Protein AF-A0AA43BSF4-F1 (afdb_monomer_lite)

pLDDT: mean 91.84, std 6.42, range [57.06, 98.19]

Structure (mmCIF, N/CA/C/O backbone):
data_AF-A0AA43BSF4-F1
#
_entry.id   AF-A0AA43BSF4-F1
#
loop_
_atom_site.group_PDB
_atom_site.id
_atom_site.type_symbol
_atom_site.label_atom_id
_atom_site.label_alt_id
_atom_site.label_comp_id
_atom_site.label_asym_id
_atom_site.label_entity_id
_atom_site.label_seq_id
_atom_site.pdbx_PDB_ins_code
_atom_site.Cartn_x
_atom_site.Cartn_y
_atom_site.Cartn_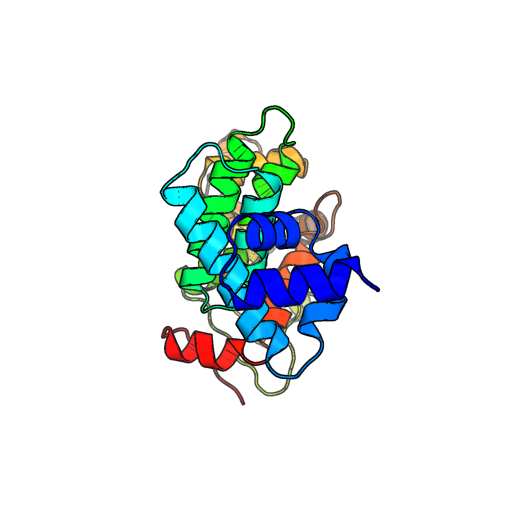z
_atom_site.occupancy
_atom_site.B_iso_or_equiv
_atom_site.auth_seq_id
_atom_site.auth_comp_id
_atom_site.auth_asym_id
_atom_site.auth_atom_id
_atom_site.pdbx_PDB_model_num
ATOM 1 N N . MET A 1 1 ? 9.813 11.067 -33.509 1.00 57.06 1 MET A N 1
ATOM 2 C CA . MET A 1 1 ? 9.395 9.845 -34.233 1.00 57.06 1 MET A CA 1
ATOM 3 C C . MET A 1 1 ? 10.564 8.873 -34.383 1.00 57.06 1 MET A C 1
ATOM 5 O O . MET A 1 1 ? 10.460 7.784 -33.843 1.00 57.06 1 MET A O 1
ATOM 9 N N . GLN A 1 2 ? 11.714 9.302 -34.929 1.00 61.19 2 GLN A N 1
ATOM 10 C CA . GLN A 1 2 ? 12.936 8.477 -35.047 1.00 61.19 2 GLN A CA 1
ATOM 11 C C . GLN A 1 2 ? 13.430 7.844 -33.725 1.00 61.19 2 GLN A C 1
ATOM 13 O O . GLN A 1 2 ? 13.857 6.697 -33.719 1.00 61.19 2 GLN A O 1
ATOM 18 N N . THR A 1 3 ? 13.316 8.536 -32.584 1.00 79.25 3 THR A N 1
ATOM 19 C CA . THR A 1 3 ? 13.737 8.000 -31.270 1.00 79.25 3 THR A CA 1
ATOM 20 C C . THR A 1 3 ? 12.871 6.834 -30.777 1.00 79.25 3 THR A C 1
ATOM 22 O O . THR A 1 3 ? 13.384 5.935 -30.123 1.00 79.25 3 THR A O 1
ATOM 25 N N . LEU A 1 4 ? 11.568 6.824 -31.090 1.00 86.19 4 LEU A N 1
ATOM 26 C CA . LEU A 1 4 ? 10.660 5.749 -30.665 1.00 86.19 4 LEU A CA 1
ATOM 27 C C . LEU A 1 4 ? 10.800 4.507 -31.549 1.00 86.19 4 LEU A C 1
ATOM 29 O O . LEU A 1 4 ? 10.717 3.398 -31.039 1.00 86.19 4 LEU A O 1
ATOM 33 N N . GLU A 1 5 ? 11.041 4.686 -32.849 1.00 86.56 5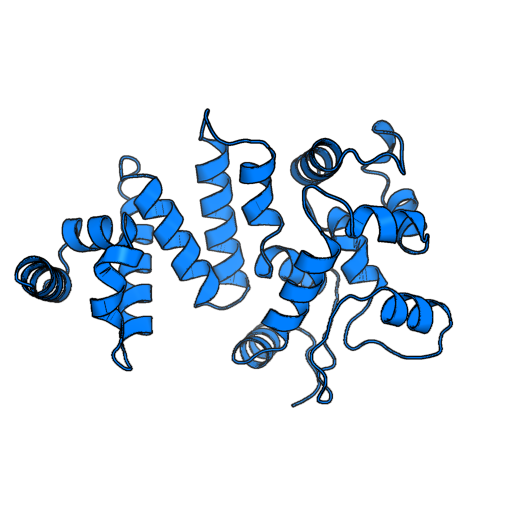 GLU A N 1
ATOM 34 C CA . GLU A 1 5 ? 11.317 3.577 -33.772 1.00 86.56 5 GLU A CA 1
ATOM 35 C C . GLU A 1 5 ? 12.637 2.889 -33.421 1.00 86.56 5 GLU A C 1
ATOM 37 O O . GLU A 1 5 ? 12.657 1.673 -33.251 1.00 86.56 5 GLU A O 1
ATOM 42 N N . TYR A 1 6 ? 13.698 3.670 -33.184 1.00 90.25 6 TYR A N 1
ATOM 43 C CA . TYR A 1 6 ? 14.967 3.143 -32.679 1.00 90.25 6 TYR A CA 1
ATOM 44 C C . TYR A 1 6 ? 14.784 2.369 -31.368 1.00 90.25 6 TYR A C 1
ATOM 46 O O . TYR A 1 6 ? 15.278 1.250 -31.238 1.00 90.25 6 TYR A O 1
ATOM 54 N N . MET A 1 7 ? 14.046 2.949 -30.412 1.00 92.62 7 MET A N 1
ATOM 55 C CA . MET A 1 7 ? 13.798 2.313 -29.119 1.00 92.62 7 MET A CA 1
ATOM 56 C C . MET A 1 7 ? 13.016 1.006 -29.278 1.00 92.62 7 MET A C 1
ATOM 58 O O . MET A 1 7 ? 13.393 -0.009 -28.706 1.00 92.62 7 MET A O 1
ATOM 62 N N . ARG A 1 8 ? 11.968 0.993 -30.108 1.00 90.00 8 ARG A N 1
ATOM 63 C CA . ARG A 1 8 ? 11.193 -0.219 -30.404 1.00 90.00 8 ARG A CA 1
ATOM 64 C C . ARG A 1 8 ? 12.080 -1.326 -30.971 1.00 90.00 8 ARG A C 1
ATOM 66 O O . ARG A 1 8 ? 11.992 -2.466 -30.520 1.00 90.00 8 ARG A O 1
ATOM 73 N N . ASP A 1 9 ? 12.942 -0.990 -31.924 1.00 90.88 9 ASP A N 1
ATOM 74 C CA . ASP A 1 9 ? 13.834 -1.961 -32.549 1.00 90.88 9 ASP A CA 1
ATOM 75 C C . ASP A 1 9 ? 14.892 -2.467 -31.554 1.00 90.88 9 ASP A C 1
ATOM 77 O O . ASP A 1 9 ? 15.197 -3.658 -31.542 1.00 90.88 9 ASP A O 1
ATOM 81 N N . ALA A 1 10 ? 15.424 -1.605 -30.682 1.00 92.00 10 ALA A N 1
ATOM 82 C CA . ALA A 1 10 ? 16.349 -1.999 -29.616 1.00 92.00 10 ALA A CA 1
ATOM 83 C C . ALA A 1 10 ? 15.697 -2.961 -28.609 1.00 92.00 10 ALA A C 1
ATOM 85 O O . ALA A 1 10 ? 16.244 -4.031 -28.338 1.00 92.00 10 ALA A O 1
ATOM 86 N N . LEU A 1 11 ? 14.482 -2.651 -28.144 1.00 91.75 11 LEU A N 1
ATOM 87 C CA . LEU A 1 11 ? 13.723 -3.522 -27.241 1.00 91.75 11 LEU A CA 1
ATOM 88 C C . LEU A 1 11 ? 13.402 -4.874 -27.890 1.00 91.75 11 LEU A C 1
ATOM 90 O O . LEU A 1 11 ? 13.506 -5.905 -27.235 1.00 91.75 11 LEU A O 1
ATOM 94 N N . SER A 1 12 ? 13.089 -4.900 -29.193 1.00 87.88 12 SER A N 1
ATOM 95 C CA . SER A 1 12 ? 12.838 -6.157 -29.919 1.00 87.88 12 SER A CA 1
ATOM 96 C C . SER A 1 12 ? 14.055 -7.089 -29.974 1.00 87.88 12 SER A C 1
ATOM 98 O O . SER A 1 12 ? 13.900 -8.298 -30.131 1.00 87.88 12 SER A O 1
ATOM 100 N N . ARG A 1 13 ? 15.266 -6.538 -29.813 1.00 90.88 13 ARG A N 1
ATOM 101 C CA . ARG A 1 13 ? 16.526 -7.290 -29.735 1.00 90.88 13 ARG A CA 1
ATOM 102 C C . ARG A 1 13 ? 16.935 -7.637 -28.297 1.00 90.88 13 ARG A C 1
ATOM 104 O O . ARG A 1 13 ? 17.997 -8.225 -28.118 1.00 90.88 13 ARG A O 1
ATOM 111 N N . GLY A 1 14 ? 16.133 -7.273 -27.294 1.00 86.88 14 GLY A N 1
ATOM 112 C CA . GLY A 1 14 ? 16.449 -7.487 -25.878 1.00 86.88 14 GLY A CA 1
ATOM 113 C C . GLY A 1 14 ? 17.543 -6.560 -25.338 1.00 86.88 14 GLY A C 1
ATOM 114 O O . GLY A 1 14 ? 18.251 -6.932 -24.405 1.00 86.88 14 GLY A O 1
ATOM 115 N N . ASP A 1 15 ? 17.717 -5.376 -25.933 1.00 91.81 15 ASP A N 1
ATOM 116 C CA . ASP A 1 15 ? 18.746 -4.419 -25.522 1.00 91.81 15 ASP A CA 1
ATOM 117 C C . ASP A 1 15 ? 18.534 -3.954 -24.067 1.00 91.81 15 ASP A C 1
ATOM 119 O O . ASP A 1 15 ? 17.506 -3.370 -23.715 1.00 91.81 15 ASP A O 1
ATOM 123 N N . ARG A 1 16 ? 19.530 -4.230 -23.218 1.00 90.06 16 ARG A N 1
ATOM 124 C CA . ARG A 1 16 ? 19.520 -3.907 -21.787 1.00 90.06 16 ARG A CA 1
ATOM 125 C C . ARG A 1 16 ? 19.464 -2.403 -21.530 1.00 90.06 16 ARG A C 1
ATOM 127 O O . ARG A 1 16 ? 18.697 -1.966 -20.678 1.00 90.06 16 ARG A O 1
ATOM 134 N N . GLU A 1 17 ? 20.253 -1.613 -22.252 1.00 91.12 17 GLU A N 1
ATOM 135 C CA . GLU A 1 17 ? 20.303 -0.160 -22.054 1.00 91.12 17 GLU A CA 1
ATOM 136 C C . GLU A 1 17 ? 18.985 0.485 -22.481 1.00 91.12 17 GLU A C 1
ATOM 138 O O . GLU A 1 17 ? 18.499 1.408 -21.828 1.00 91.12 17 GLU A O 1
ATOM 143 N N . ALA A 1 18 ? 18.353 -0.055 -23.527 1.00 92.81 18 ALA A N 1
ATOM 144 C CA . ALA A 1 18 ? 17.009 0.346 -23.925 1.00 92.81 18 ALA A CA 1
ATOM 145 C C . ALA A 1 18 ? 15.974 0.060 -22.823 1.00 92.81 18 ALA A C 1
ATOM 147 O O . ALA A 1 18 ? 15.143 0.918 -22.529 1.00 92.81 18 ALA A O 1
ATOM 148 N N . ALA A 1 19 ? 16.029 -1.114 -22.184 1.00 92.69 19 ALA A N 1
ATOM 149 C CA . ALA A 1 19 ? 15.127 -1.459 -21.084 1.00 92.69 19 ALA A CA 1
ATOM 150 C C . ALA A 1 19 ? 15.317 -0.535 -19.865 1.00 92.69 19 ALA A C 1
ATOM 152 O O . ALA A 1 19 ? 14.334 -0.026 -19.322 1.00 92.69 19 ALA A O 1
ATOM 153 N N . ILE A 1 20 ? 16.571 -0.257 -19.485 1.00 93.19 20 ILE A N 1
ATOM 154 C CA . ILE A 1 20 ? 16.912 0.687 -18.407 1.00 93.19 20 ILE A CA 1
ATOM 155 C C . ILE A 1 20 ? 16.382 2.085 -18.740 1.00 93.19 20 ILE A C 1
ATOM 157 O O . ILE A 1 20 ? 15.705 2.695 -17.922 1.00 93.19 20 ILE A O 1
ATOM 161 N N . GLU A 1 21 ? 16.623 2.584 -19.951 1.00 93.88 21 GLU A N 1
ATOM 162 C CA . GLU A 1 21 ? 16.158 3.906 -20.385 1.00 93.88 21 GLU A CA 1
ATOM 163 C C . GLU A 1 21 ? 14.623 4.022 -20.375 1.00 93.88 21 GLU A C 1
ATOM 165 O O . GLU A 1 21 ? 14.075 5.044 -19.953 1.00 93.88 21 GLU A O 1
ATOM 170 N N . VAL A 1 22 ? 13.910 2.962 -20.771 1.00 94.12 22 VAL A N 1
ATOM 171 C CA . VAL A 1 22 ? 12.444 2.917 -20.674 1.00 94.12 22 VAL A CA 1
ATOM 172 C C . VAL A 1 22 ? 11.980 2.980 -19.221 1.00 94.12 22 VAL A C 1
ATOM 174 O O . VAL A 1 22 ? 11.040 3.718 -18.927 1.00 94.12 22 VAL A O 1
ATOM 177 N N . MET A 1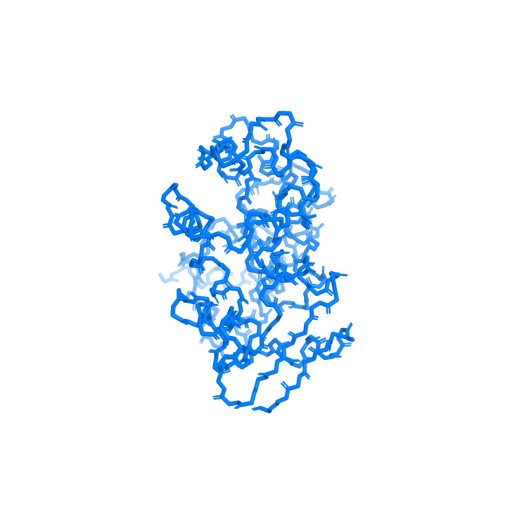 23 ? 12.631 2.249 -18.311 1.00 95.44 23 MET A N 1
ATOM 178 C CA . MET A 1 23 ? 12.308 2.304 -16.882 1.00 95.44 23 MET A CA 1
ATOM 179 C C . MET A 1 23 ? 12.723 3.629 -16.236 1.00 95.44 23 MET A C 1
ATOM 181 O O . MET A 1 23 ? 12.077 4.061 -15.287 1.00 95.44 23 MET A O 1
ATOM 185 N N . ARG A 1 24 ? 13.746 4.316 -16.746 1.00 94.75 24 ARG A N 1
ATOM 186 C CA . ARG A 1 24 ? 14.153 5.642 -16.264 1.00 94.75 24 ARG A CA 1
ATOM 187 C C . ARG A 1 24 ? 13.095 6.703 -16.548 1.00 94.75 24 ARG A C 1
ATOM 189 O O . ARG A 1 24 ? 12.762 7.485 -15.661 1.00 94.75 24 ARG A O 1
ATOM 196 N N . GLU A 1 25 ? 12.538 6.710 -17.761 1.00 93.06 25 GLU A N 1
ATOM 197 C CA . GLU A 1 25 ? 11.522 7.680 -18.197 1.00 93.06 25 GLU A CA 1
ATOM 198 C C . GLU A 1 25 ? 10.238 7.008 -18.750 1.00 93.06 25 GLU A C 1
ATOM 200 O O . GLU A 1 25 ? 9.885 7.210 -19.920 1.00 93.06 25 GLU A O 1
ATOM 205 N N . PRO A 1 26 ? 9.452 6.265 -17.941 1.00 91.44 26 PRO A N 1
ATOM 206 C CA . PRO A 1 26 ? 8.329 5.465 -18.452 1.00 91.44 26 PRO A CA 1
ATOM 207 C C . PRO A 1 26 ? 7.283 6.274 -19.226 1.00 91.44 26 PRO A C 1
ATOM 209 O O . PRO A 1 26 ? 6.748 5.828 -20.243 1.00 91.44 26 PRO A O 1
ATOM 212 N N . GLN A 1 27 ? 7.014 7.509 -18.788 1.00 92.06 27 GLN A N 1
ATOM 213 C CA . GLN A 1 27 ? 6.021 8.382 -19.422 1.00 92.06 27 GLN A CA 1
ATOM 214 C C . GLN A 1 27 ? 6.415 8.789 -20.845 1.00 92.06 27 GLN A C 1
ATOM 216 O O . GLN A 1 27 ? 5.550 8.888 -21.718 1.00 92.06 27 GLN A O 1
ATOM 221 N N . ARG A 1 28 ? 7.714 8.969 -21.107 1.00 93.19 28 ARG A N 1
ATOM 222 C CA . ARG A 1 28 ? 8.234 9.315 -22.436 1.00 93.19 28 ARG A CA 1
ATOM 223 C C . ARG A 1 28 ? 8.019 8.184 -23.438 1.00 93.19 28 ARG A C 1
ATOM 225 O O . ARG A 1 28 ? 7.730 8.441 -24.607 1.00 93.19 28 ARG A O 1
ATOM 232 N N . TYR A 1 29 ? 8.118 6.941 -22.973 1.00 92.81 29 TYR A N 1
ATOM 233 C CA . TYR A 1 29 ? 8.046 5.743 -23.808 1.00 92.81 29 TYR A CA 1
ATOM 234 C C . TYR A 1 29 ? 6.687 5.035 -23.763 1.00 92.81 29 TYR A C 1
ATOM 236 O O . TYR A 1 29 ? 6.487 4.060 -24.483 1.00 92.81 29 TYR A O 1
ATOM 244 N N . ARG A 1 30 ? 5.705 5.564 -23.018 1.00 90.81 30 ARG A N 1
ATOM 245 C CA . ARG A 1 30 ? 4.348 4.999 -22.883 1.00 90.81 30 ARG A CA 1
ATOM 246 C C . ARG A 1 30 ? 3.680 4.657 -24.220 1.00 90.81 30 ARG A C 1
ATOM 248 O O . ARG A 1 30 ? 2.900 3.713 -24.301 1.00 90.81 30 ARG A O 1
ATOM 255 N N . ALA A 1 31 ? 3.969 5.411 -25.281 1.00 92.25 31 ALA A N 1
ATOM 256 C CA . ALA A 1 31 ? 3.425 5.157 -26.616 1.00 92.25 31 ALA A CA 1
ATOM 257 C C . ALA A 1 31 ? 3.830 3.791 -27.213 1.00 92.25 31 ALA A C 1
ATOM 259 O O . ALA A 1 31 ? 3.100 3.285 -28.061 1.00 92.25 31 ALA A O 1
ATOM 260 N N . LEU A 1 32 ? 4.938 3.187 -26.763 1.00 91.19 32 LEU A N 1
ATOM 261 C CA . LEU A 1 32 ? 5.431 1.881 -27.228 1.00 91.19 32 LEU A CA 1
ATOM 262 C C . LEU A 1 32 ? 4.596 0.687 -26.725 1.00 91.19 32 LEU A C 1
ATOM 264 O O . LEU A 1 32 ? 4.779 -0.432 -27.204 1.00 91.19 32 LEU A O 1
ATOM 268 N N . PHE A 1 33 ? 3.690 0.926 -25.772 1.00 92.62 33 PHE A N 1
ATOM 269 C CA . PHE A 1 33 ? 2.948 -0.108 -25.043 1.00 92.62 33 PHE A CA 1
ATOM 270 C C . PHE A 1 33 ? 1.426 0.092 -25.109 1.00 92.62 33 PHE A C 1
ATOM 272 O O . PHE A 1 33 ? 0.700 -0.356 -24.228 1.00 92.62 33 PHE A O 1
ATOM 279 N N . LYS A 1 34 ? 0.924 0.818 -26.117 1.00 91.00 34 LYS A N 1
ATOM 280 C CA . LYS A 1 34 ? -0.518 1.099 -26.272 1.00 91.00 34 LYS A CA 1
ATOM 281 C C . LYS A 1 34 ? -1.298 0.003 -27.005 1.00 91.00 34 LYS A C 1
ATOM 283 O O . LYS A 1 34 ? -2.520 0.082 -27.071 1.00 91.00 34 LYS A O 1
ATOM 288 N N . ASP A 1 35 ? -0.615 -0.961 -27.608 1.00 90.69 35 ASP A N 1
ATOM 289 C CA . ASP A 1 35 ? -1.243 -2.117 -28.246 1.00 90.69 35 ASP A CA 1
ATOM 290 C C . ASP A 1 35 ? -1.690 -3.167 -27.207 1.00 90.69 35 ASP A C 1
ATOM 292 O O . ASP A 1 35 ? -1.250 -3.108 -26.058 1.00 90.69 35 ASP A O 1
ATOM 296 N N . PRO A 1 36 ? -2.538 -4.145 -27.586 1.00 88.75 36 PRO A N 1
ATOM 297 C CA . PRO A 1 36 ? -3.128 -5.099 -26.642 1.00 88.75 36 PRO A CA 1
ATOM 298 C C . PRO A 1 36 ? -2.128 -5.921 -25.816 1.00 88.75 36 PRO A C 1
ATOM 300 O O . PRO A 1 36 ? -2.453 -6.310 -24.703 1.00 88.75 36 PRO A O 1
ATOM 303 N N . GLN A 1 37 ? -0.919 -6.167 -26.333 1.00 89.06 37 GLN A N 1
ATOM 304 C CA . GLN A 1 37 ? 0.147 -6.895 -25.625 1.00 89.06 37 GLN A CA 1
ATOM 305 C C . GLN A 1 37 ? 1.158 -5.951 -24.954 1.00 89.06 37 GLN A C 1
ATOM 307 O O . GLN A 1 37 ? 2.186 -6.381 -24.430 1.00 89.06 37 GLN A O 1
ATOM 312 N N . GLY A 1 38 ? 0.907 -4.642 -24.992 1.00 89.19 38 GLY A N 1
ATOM 313 C CA . GLY A 1 38 ? 1.825 -3.632 -24.490 1.00 89.19 38 GLY A CA 1
ATOM 314 C C . GLY A 1 38 ? 2.082 -3.748 -22.989 1.00 89.19 38 GLY A C 1
ATOM 315 O O . GLY A 1 38 ? 3.225 -3.583 -22.569 1.00 89.19 38 GLY A O 1
ATOM 316 N N . SER A 1 39 ? 1.063 -4.091 -22.194 1.00 88.38 39 SER A N 1
ATOM 317 C CA . SER A 1 39 ? 1.197 -4.314 -20.747 1.00 88.38 39 SER A CA 1
ATOM 318 C C . SER A 1 39 ? 2.120 -5.491 -20.433 1.00 88.38 39 SER A C 1
ATOM 320 O O . SER A 1 39 ? 3.051 -5.337 -19.648 1.00 88.38 39 SER A O 1
ATOM 322 N N . GLU A 1 40 ? 1.925 -6.634 -21.093 1.00 90.50 40 GLU A N 1
ATOM 323 C CA . GLU A 1 40 ? 2.764 -7.827 -20.925 1.00 90.50 40 GLU A CA 1
ATOM 324 C C . GLU A 1 40 ? 4.221 -7.539 -21.297 1.00 90.50 40 GLU A C 1
ATOM 326 O O . GLU A 1 40 ? 5.135 -7.870 -20.542 1.00 90.50 40 GLU A O 1
ATOM 331 N N . ARG A 1 41 ? 4.453 -6.851 -22.425 1.00 92.19 41 ARG A N 1
ATOM 332 C CA . ARG A 1 41 ? 5.811 -6.450 -22.823 1.00 92.19 41 ARG A CA 1
ATOM 333 C C . ARG A 1 41 ? 6.435 -5.464 -21.839 1.00 92.19 41 ARG A C 1
ATOM 335 O O . ARG A 1 41 ? 7.622 -5.572 -21.556 1.00 92.19 41 ARG A O 1
ATOM 342 N N . TYR A 1 42 ? 5.663 -4.512 -21.316 1.00 92.94 42 TYR A N 1
ATOM 343 C CA . TYR A 1 42 ? 6.151 -3.556 -20.323 1.00 92.94 42 TYR A CA 1
ATOM 344 C C . TYR A 1 42 ? 6.544 -4.249 -19.010 1.00 92.94 42 TYR A C 1
ATOM 346 O O . TYR A 1 42 ? 7.611 -3.969 -18.467 1.00 92.94 42 TYR A O 1
ATOM 354 N N . LEU A 1 43 ? 5.735 -5.206 -18.542 1.00 92.75 43 LEU A N 1
ATOM 355 C CA . LEU A 1 43 ? 6.049 -6.014 -17.361 1.00 92.75 43 LEU A CA 1
ATOM 356 C C . LEU A 1 43 ? 7.272 -6.912 -17.586 1.00 92.75 43 LEU A C 1
ATOM 358 O O . LEU A 1 43 ? 8.115 -7.011 -16.700 1.00 92.75 43 LEU A O 1
ATOM 362 N N . ALA A 1 44 ? 7.425 -7.507 -18.772 1.00 92.25 44 ALA A N 1
ATOM 363 C CA . ALA A 1 44 ? 8.615 -8.289 -19.113 1.00 92.25 44 ALA A CA 1
ATOM 364 C C . ALA A 1 44 ? 9.898 -7.437 -19.096 1.00 92.25 44 ALA A C 1
ATOM 366 O O . ALA A 1 44 ? 10.935 -7.893 -18.618 1.00 92.25 44 ALA A O 1
ATOM 367 N N . LEU A 1 45 ? 9.826 -6.184 -19.559 1.00 93.81 45 LEU A N 1
ATOM 368 C CA . LEU A 1 45 ? 10.945 -5.238 -19.474 1.00 93.81 45 LEU A CA 1
ATOM 369 C C . LEU A 1 45 ? 11.262 -4.854 -18.029 1.00 93.81 45 LEU A C 1
ATOM 371 O O . LEU A 1 45 ? 12.429 -4.837 -17.644 1.00 93.81 45 LEU A O 1
ATOM 375 N N . ALA A 1 46 ? 10.238 -4.575 -17.221 1.00 95.00 46 ALA A N 1
ATOM 376 C CA . ALA A 1 46 ? 10.424 -4.305 -15.801 1.00 95.00 46 ALA A CA 1
ATOM 377 C C . ALA A 1 46 ? 11.074 -5.505 -15.090 1.00 95.00 46 ALA A C 1
ATOM 379 O O . ALA A 1 46 ? 12.006 -5.319 -14.312 1.00 95.00 46 ALA A O 1
ATOM 380 N N . GLN A 1 47 ? 10.653 -6.733 -15.414 1.00 94.12 47 GLN A N 1
ATOM 381 C CA . GLN A 1 47 ? 11.265 -7.957 -14.894 1.00 94.12 47 GLN A CA 1
ATOM 382 C C . GLN A 1 47 ? 12.737 -8.067 -15.301 1.00 94.12 47 GLN A C 1
ATOM 384 O O . GLN A 1 47 ? 13.582 -8.309 -14.447 1.00 94.12 47 GLN A O 1
ATOM 389 N N . GLN A 1 48 ? 13.060 -7.823 -16.575 1.00 93.62 48 GLN A N 1
ATOM 390 C CA . GLN A 1 48 ? 14.443 -7.827 -17.055 1.00 93.62 48 GLN A CA 1
ATOM 391 C C . GLN A 1 48 ? 15.317 -6.836 -16.270 1.00 93.62 48 GLN A C 1
ATOM 393 O O . GLN A 1 48 ? 16.427 -7.180 -15.871 1.00 93.62 48 GLN A O 1
ATOM 398 N N . VAL A 1 49 ? 14.822 -5.618 -16.031 1.00 94.44 49 VAL A N 1
ATOM 399 C CA . VAL A 1 49 ? 15.543 -4.598 -15.252 1.00 94.44 49 VAL A CA 1
ATOM 400 C C . VAL A 1 49 ? 15.681 -5.014 -13.783 1.00 94.44 49 VAL A C 1
ATOM 402 O O . VAL A 1 49 ? 16.752 -4.844 -13.204 1.00 94.44 49 VAL A O 1
ATOM 405 N N . ALA A 1 50 ? 14.643 -5.603 -13.188 1.00 93.19 50 ALA A N 1
ATOM 406 C CA . ALA A 1 50 ? 14.680 -6.110 -11.818 1.00 93.19 50 ALA A CA 1
ATOM 407 C C . ALA A 1 50 ? 15.700 -7.249 -11.634 1.00 93.19 50 ALA A C 1
ATOM 409 O O . ALA A 1 50 ? 16.474 -7.229 -10.677 1.00 93.19 50 ALA A O 1
ATOM 410 N N . ASP A 1 51 ? 15.736 -8.213 -12.555 1.00 92.19 51 ASP A N 1
ATOM 411 C CA . ASP A 1 51 ? 16.665 -9.349 -12.509 1.00 92.19 51 ASP A CA 1
ATOM 412 C C . ASP A 1 51 ? 18.115 -8.890 -12.701 1.00 92.19 51 ASP A C 1
ATOM 414 O O . ASP A 1 51 ? 19.031 -9.335 -12.004 1.00 92.19 51 ASP A O 1
ATOM 418 N N . ASP A 1 52 ? 18.329 -7.955 -13.624 1.00 89.56 52 ASP A N 1
ATOM 419 C CA . ASP A 1 52 ? 19.646 -7.396 -13.901 1.00 89.56 52 ASP A CA 1
ATOM 420 C C . ASP A 1 52 ? 20.171 -6.552 -12.727 1.00 89.56 52 ASP A C 1
ATOM 422 O O . ASP A 1 52 ? 21.352 -6.638 -12.388 1.00 89.56 52 ASP A O 1
ATOM 426 N N . ALA A 1 53 ? 19.301 -5.819 -12.023 1.00 87.88 53 ALA A N 1
ATOM 427 C CA . ALA A 1 53 ? 19.661 -5.077 -10.813 1.00 87.88 53 ALA A CA 1
ATOM 428 C C . ALA A 1 53 ? 20.193 -5.983 -9.690 1.00 87.88 53 ALA A C 1
ATOM 430 O O . ALA A 1 53 ? 21.123 -5.606 -8.973 1.00 87.88 53 ALA A O 1
ATOM 431 N N . GLN A 1 54 ? 19.644 -7.196 -9.554 1.00 83.56 54 GLN A N 1
ATOM 432 C CA . GLN A 1 54 ? 20.127 -8.180 -8.578 1.00 83.56 54 GLN A CA 1
ATOM 433 C C . GLN A 1 54 ? 21.537 -8.684 -8.910 1.00 83.56 54 GLN A C 1
ATOM 435 O O . GLN A 1 54 ? 22.316 -8.987 -8.006 1.00 83.56 54 GLN A O 1
ATOM 440 N N . GLN A 1 55 ? 21.879 -8.759 -10.198 1.00 85.25 55 GLN A N 1
ATOM 441 C CA . GLN A 1 55 ? 23.194 -9.199 -10.675 1.00 85.25 55 GLN A CA 1
ATOM 442 C C . GLN A 1 55 ? 24.212 -8.050 -10.726 1.00 85.25 55 GLN A C 1
ATOM 444 O O . GLN A 1 55 ? 25.416 -8.271 -10.574 1.00 85.25 55 GLN A O 1
ATOM 449 N N . HIS A 1 56 ? 23.737 -6.814 -10.902 1.00 82.88 56 HIS A N 1
ATOM 450 C CA . HIS A 1 56 ? 24.548 -5.617 -11.102 1.00 82.88 56 HIS A CA 1
ATOM 451 C C . HIS A 1 56 ? 24.098 -4.459 -10.187 1.00 82.88 56 HIS A C 1
ATOM 453 O O . HIS A 1 56 ? 23.392 -3.550 -10.630 1.00 82.88 56 HIS A O 1
ATOM 459 N N . PRO A 1 57 ? 24.580 -4.412 -8.927 1.00 70.62 57 PRO A N 1
ATOM 460 C CA . PRO A 1 57 ? 24.127 -3.444 -7.918 1.00 70.62 57 PRO A CA 1
ATOM 461 C C . PRO A 1 57 ? 24.388 -1.960 -8.234 1.00 70.62 57 PRO A C 1
ATOM 463 O O . PRO A 1 57 ? 23.893 -1.090 -7.526 1.00 70.62 57 PRO A O 1
ATOM 466 N N . CYS A 1 58 ? 25.183 -1.647 -9.264 1.00 69.62 58 CYS A N 1
ATOM 467 C CA . CYS A 1 58 ? 25.488 -0.278 -9.691 1.00 69.62 58 CYS A CA 1
ATOM 468 C C . CYS A 1 58 ? 24.483 0.312 -10.698 1.00 69.62 58 CYS A C 1
ATOM 470 O O . CYS A 1 58 ? 24.704 1.420 -11.187 1.00 69.62 58 CYS A O 1
ATOM 472 N N . MET A 1 59 ? 23.410 -0.411 -11.035 1.00 80.94 59 MET A N 1
ATOM 473 C CA . MET A 1 59 ? 22.381 0.073 -11.957 1.00 80.94 59 MET A CA 1
ATOM 474 C C . MET A 1 59 ? 21.685 1.345 -11.432 1.00 80.94 59 MET A C 1
ATOM 476 O O . MET A 1 59 ? 21.473 1.500 -10.231 1.00 80.94 59 MET A O 1
ATOM 480 N N . ASP A 1 60 ? 21.267 2.219 -12.356 1.00 87.75 60 ASP A N 1
ATOM 481 C CA . ASP A 1 60 ? 20.463 3.416 -12.083 1.00 87.75 60 ASP A CA 1
ATOM 482 C C . ASP A 1 60 ? 19.255 3.131 -11.173 1.00 87.75 60 ASP A C 1
ATOM 484 O O . ASP A 1 60 ? 18.334 2.390 -11.517 1.00 87.75 60 ASP A O 1
ATOM 488 N N . ARG A 1 61 ? 19.255 3.769 -10.005 1.00 90.44 61 ARG A N 1
ATOM 489 C CA . ARG A 1 61 ? 18.270 3.558 -8.945 1.00 90.44 61 ARG A CA 1
ATOM 490 C C . ARG A 1 61 ? 16.846 3.909 -9.368 1.00 90.44 61 ARG A C 1
ATOM 492 O O . ARG A 1 61 ? 15.912 3.204 -8.997 1.00 90.44 61 ARG A O 1
ATOM 499 N N . THR A 1 62 ? 16.679 4.984 -10.135 1.00 92.44 62 THR A N 1
ATOM 500 C CA . THR A 1 62 ? 15.367 5.422 -10.631 1.00 92.44 62 THR A CA 1
ATOM 501 C C . THR A 1 62 ? 14.745 4.349 -11.516 1.00 92.44 62 THR A C 1
ATOM 503 O O . THR A 1 62 ? 13.586 3.984 -11.327 1.00 92.44 62 THR A O 1
ATOM 506 N N . SER A 1 63 ? 15.541 3.785 -12.426 1.00 93.38 63 SER A N 1
ATOM 507 C CA . SER A 1 63 ? 15.123 2.666 -13.272 1.00 93.38 63 SER A CA 1
ATOM 508 C C . SER A 1 63 ? 14.705 1.448 -12.443 1.00 93.38 63 SER A C 1
ATOM 510 O O . SER A 1 63 ? 13.657 0.865 -12.709 1.00 93.38 63 SER A O 1
ATOM 512 N N . GLN A 1 64 ? 15.466 1.097 -11.398 1.00 94.81 64 GLN A N 1
ATOM 513 C CA . GLN A 1 64 ? 15.115 -0.017 -10.505 1.00 94.81 64 GLN A CA 1
ATOM 514 C C . GLN A 1 64 ? 13.793 0.218 -9.759 1.00 94.81 64 GLN A C 1
ATOM 516 O O . GLN A 1 64 ? 12.937 -0.663 -9.733 1.00 94.81 64 GLN A O 1
ATOM 521 N N . LEU A 1 65 ? 13.598 1.407 -9.178 1.00 94.56 65 LEU A N 1
ATOM 522 C CA . LEU A 1 65 ? 12.367 1.741 -8.453 1.00 94.56 65 LEU A CA 1
ATOM 523 C C . LEU A 1 65 ? 11.142 1.716 -9.373 1.00 94.56 65 LEU A C 1
ATOM 525 O O . LEU A 1 65 ? 10.108 1.166 -9.001 1.00 94.56 65 LEU A O 1
ATOM 529 N N . ASN A 1 66 ? 11.265 2.242 -10.593 1.00 95.06 66 ASN A N 1
ATOM 530 C CA . ASN A 1 66 ? 10.181 2.205 -11.573 1.00 95.06 66 ASN A CA 1
ATOM 531 C C . ASN A 1 66 ? 9.882 0.778 -12.058 1.00 95.06 66 ASN A C 1
ATOM 533 O O . ASN A 1 66 ? 8.715 0.441 -12.264 1.00 95.06 66 ASN A O 1
ATOM 537 N N . ALA A 1 67 ? 10.905 -0.073 -12.190 1.00 95.25 67 ALA A N 1
ATOM 538 C CA . ALA A 1 67 ? 10.721 -1.488 -12.498 1.00 95.25 67 ALA A CA 1
ATOM 539 C C . ALA A 1 67 ? 9.954 -2.210 -11.378 1.00 95.25 67 ALA A C 1
ATOM 541 O O . ALA A 1 67 ? 8.958 -2.882 -11.643 1.00 95.25 67 ALA A O 1
ATOM 542 N N . TYR A 1 68 ? 10.347 -2.018 -10.117 1.00 95.75 68 TYR A N 1
ATOM 543 C CA . TYR A 1 68 ? 9.638 -2.607 -8.977 1.00 95.75 68 TYR A CA 1
ATOM 544 C C . TYR A 1 68 ? 8.206 -2.077 -8.836 1.00 95.75 68 TYR A C 1
ATOM 546 O O . TYR A 1 68 ? 7.292 -2.856 -8.557 1.00 95.75 68 TYR A O 1
ATOM 554 N N . ALA A 1 69 ? 7.976 -0.787 -9.090 1.00 94.06 69 ALA A N 1
ATOM 555 C CA . ALA A 1 69 ? 6.636 -0.205 -9.099 1.00 94.06 69 ALA A CA 1
ATOM 556 C C . ALA A 1 69 ? 5.747 -0.829 -10.190 1.00 94.06 69 ALA A C 1
ATOM 558 O O . ALA A 1 69 ? 4.603 -1.191 -9.920 1.00 94.06 69 ALA A O 1
ATOM 559 N N . ALA A 1 70 ? 6.278 -1.028 -11.402 1.00 93.38 70 ALA A N 1
ATOM 560 C CA . ALA A 1 70 ? 5.556 -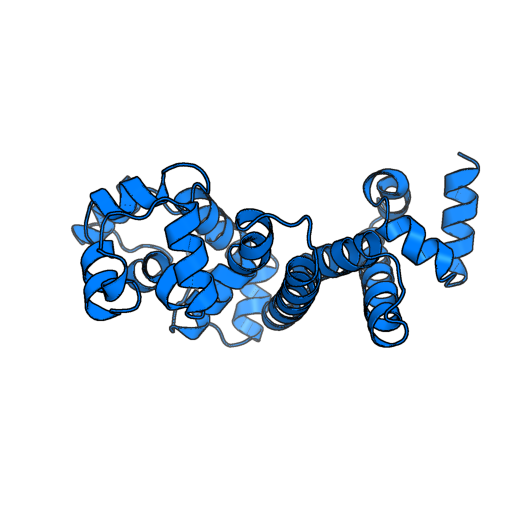1.695 -12.485 1.00 93.38 70 ALA A CA 1
ATOM 561 C C . ALA A 1 70 ? 5.174 -3.139 -12.120 1.00 93.38 70 ALA A C 1
ATOM 563 O O . ALA A 1 70 ? 4.030 -3.547 -12.317 1.00 93.38 70 ALA A O 1
ATOM 564 N N . LEU A 1 71 ? 6.114 -3.894 -11.546 1.00 93.62 71 LEU A N 1
ATOM 565 C CA . LEU A 1 71 ? 5.897 -5.285 -11.142 1.00 93.62 71 LEU A CA 1
ATOM 566 C C . LEU A 1 71 ? 4.937 -5.406 -9.953 1.00 93.62 71 LEU A C 1
ATOM 568 O O . LEU A 1 71 ? 4.201 -6.382 -9.856 1.00 93.62 71 LEU A O 1
ATOM 572 N N . THR A 1 72 ? 4.867 -4.392 -9.091 1.00 92.00 72 THR A N 1
ATOM 573 C CA . THR A 1 72 ? 3.912 -4.363 -7.976 1.00 92.00 72 THR A CA 1
ATOM 574 C C . THR A 1 72 ? 2.458 -4.368 -8.460 1.00 92.00 72 THR A C 1
ATOM 576 O O . THR A 1 72 ? 1.627 -5.005 -7.817 1.00 92.00 72 THR A O 1
ATOM 579 N N . GLY A 1 73 ? 2.140 -3.709 -9.581 1.00 80.50 73 GLY A N 1
ATOM 580 C CA . GLY A 1 73 ? 0.768 -3.593 -10.102 1.00 80.50 73 GLY A CA 1
ATOM 581 C C . GLY A 1 73 ? 0.298 -4.733 -11.017 1.00 80.50 73 GLY A C 1
ATOM 582 O O . GLY A 1 73 ? -0.882 -4.798 -11.341 1.00 80.50 73 GLY A O 1
ATOM 583 N N . GLY A 1 74 ? 1.202 -5.605 -11.474 1.00 73.00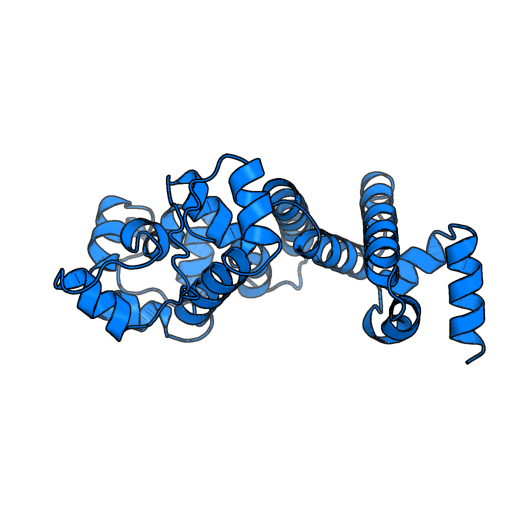 74 GLY A N 1
ATOM 584 C CA . GLY A 1 74 ? 0.910 -6.605 -12.513 1.00 73.00 74 GLY A CA 1
ATOM 585 C C . GLY A 1 74 ? 0.905 -8.063 -12.053 1.00 73.00 74 GLY A C 1
ATOM 586 O O . GLY A 1 74 ? 0.852 -8.952 -12.900 1.00 73.00 74 GLY A O 1
ATOM 587 N N . LEU A 1 75 ? 1.035 -8.329 -10.752 1.00 73.12 75 LEU A N 1
ATOM 588 C CA . LEU A 1 75 ? 1.320 -9.664 -10.213 1.00 73.12 75 LEU A CA 1
ATOM 589 C C . LEU A 1 75 ? 0.312 -10.084 -9.131 1.00 73.12 75 LEU A C 1
ATOM 591 O O . LEU A 1 75 ? -0.596 -9.336 -8.790 1.00 73.12 75 LEU A O 1
ATOM 595 N N . ASP A 1 76 ? 0.455 -11.307 -8.610 1.00 85.50 76 ASP A N 1
ATOM 596 C CA . ASP A 1 76 ? -0.246 -11.727 -7.394 1.00 85.50 76 ASP A CA 1
ATOM 597 C C . ASP A 1 76 ? 0.241 -10.947 -6.159 1.00 85.50 76 ASP A C 1
ATOM 599 O O . ASP A 1 76 ? 1.318 -10.345 -6.164 1.00 85.50 76 ASP A O 1
ATOM 603 N N . LEU A 1 77 ? -0.544 -10.990 -5.077 1.00 88.31 77 LEU A N 1
ATOM 604 C CA . LEU A 1 77 ? -0.291 -10.177 -3.887 1.00 88.31 77 LEU A CA 1
ATOM 605 C C . LEU A 1 77 ? 1.088 -10.456 -3.272 1.00 88.31 77 LEU A C 1
ATOM 607 O O . LEU A 1 77 ? 1.796 -9.519 -2.909 1.00 88.31 77 LEU A O 1
ATOM 611 N N . ALA A 1 78 ? 1.505 -11.722 -3.195 1.00 88.62 78 ALA A N 1
ATOM 612 C CA . ALA A 1 78 ? 2.784 -12.099 -2.595 1.00 88.62 78 ALA A CA 1
ATOM 613 C C . ALA A 1 78 ? 3.970 -11.550 -3.401 1.00 88.62 78 ALA A C 1
ATOM 615 O O . ALA A 1 78 ? 4.935 -11.024 -2.837 1.00 88.62 78 ALA A O 1
ATOM 616 N N . ARG A 1 79 ? 3.889 -11.612 -4.734 1.00 90.00 79 ARG A N 1
ATOM 617 C CA . ARG A 1 79 ? 4.883 -10.995 -5.618 1.00 90.00 79 ARG A CA 1
ATOM 618 C C . ARG A 1 79 ? 4.880 -9.475 -5.506 1.00 90.00 79 ARG A C 1
ATOM 620 O O . ARG A 1 79 ? 5.955 -8.880 -5.460 1.00 90.00 79 ARG A O 1
ATOM 627 N N . SER A 1 80 ? 3.717 -8.841 -5.399 1.00 93.06 80 SER A N 1
ATOM 628 C CA . SER A 1 80 ? 3.639 -7.399 -5.155 1.00 93.06 80 SER A CA 1
ATOM 629 C C . SER A 1 80 ? 4.350 -7.006 -3.857 1.00 93.06 80 SER A C 1
ATOM 631 O O . SER A 1 80 ? 5.150 -6.070 -3.859 1.00 93.06 80 SER A O 1
ATOM 633 N N . ILE A 1 81 ? 4.159 -7.763 -2.768 1.00 94.44 81 ILE A N 1
ATOM 634 C CA . ILE A 1 81 ? 4.878 -7.539 -1.501 1.00 94.44 81 ILE A CA 1
ATOM 635 C C . ILE A 1 81 ? 6.389 -7.709 -1.652 1.00 94.44 81 ILE A C 1
ATOM 637 O O . ILE A 1 81 ? 7.159 -6.933 -1.076 1.00 94.44 81 ILE A O 1
ATOM 641 N N . HIS A 1 82 ? 6.837 -8.683 -2.446 1.00 94.56 82 HIS A N 1
ATOM 642 C CA . HIS A 1 82 ? 8.258 -8.869 -2.721 1.00 94.56 82 HIS A CA 1
ATOM 643 C C . HIS A 1 82 ? 8.886 -7.608 -3.337 1.00 94.56 82 HIS A C 1
ATOM 645 O O . HIS A 1 82 ? 9.889 -7.106 -2.822 1.00 94.56 82 HIS A O 1
ATOM 651 N N . TYR A 1 83 ? 8.273 -7.042 -4.379 1.00 95.50 83 TYR A N 1
ATOM 652 C CA . TYR A 1 83 ? 8.789 -5.837 -5.040 1.00 95.50 83 TYR A CA 1
ATOM 653 C C . TYR A 1 83 ? 8.649 -4.569 -4.195 1.00 95.50 83 TYR A C 1
ATOM 655 O O . TYR A 1 83 ? 9.541 -3.715 -4.228 1.00 95.50 83 TYR A O 1
ATOM 663 N N . LEU A 1 84 ? 7.610 -4.466 -3.364 1.00 96.31 84 LEU A N 1
ATOM 664 C CA . LEU A 1 84 ? 7.499 -3.400 -2.364 1.00 96.31 84 LEU A CA 1
ATOM 665 C C . LEU A 1 84 ? 8.622 -3.483 -1.328 1.00 96.31 84 LEU A C 1
ATOM 667 O O . LEU A 1 84 ? 9.234 -2.470 -1.000 1.00 96.31 84 LEU A O 1
ATOM 671 N N . SER A 1 85 ? 8.973 -4.690 -0.883 1.00 95.38 85 SER A N 1
ATOM 672 C CA . SER A 1 85 ? 10.089 -4.907 0.044 1.00 95.38 85 SER A CA 1
ATOM 673 C C . SER A 1 85 ? 11.440 -4.538 -0.581 1.00 95.38 85 SER A C 1
ATOM 675 O O . SER A 1 85 ? 12.290 -3.944 0.086 1.00 95.38 85 SER A O 1
ATOM 677 N N . LEU A 1 86 ? 11.653 -4.850 -1.865 1.00 95.19 86 LEU A N 1
ATOM 678 C CA . LEU A 1 86 ? 12.850 -4.418 -2.597 1.00 95.19 86 LEU A CA 1
ATOM 679 C C . LEU A 1 86 ? 12.893 -2.892 -2.762 1.00 95.19 86 LEU A C 1
ATOM 681 O O . LEU A 1 86 ? 13.939 -2.280 -2.539 1.00 95.19 86 LEU A O 1
ATOM 685 N N . SER A 1 87 ? 11.750 -2.273 -3.065 1.00 95.88 87 SER A N 1
ATOM 686 C CA . SER A 1 87 ? 11.606 -0.815 -3.155 1.00 95.88 87 SER A CA 1
ATOM 687 C C . SER A 1 87 ? 11.912 -0.139 -1.821 1.00 95.88 87 SER A C 1
ATOM 689 O O . SER A 1 87 ? 12.695 0.805 -1.784 1.00 95.88 87 SER A O 1
ATOM 691 N N . ALA A 1 88 ? 11.378 -0.664 -0.715 1.00 95.81 88 ALA A N 1
ATOM 692 C CA . ALA A 1 88 ? 11.634 -0.160 0.631 1.00 95.81 88 ALA A CA 1
ATOM 693 C C . ALA A 1 88 ? 13.124 -0.197 0.981 1.00 95.81 88 ALA A C 1
ATOM 695 O O . ALA A 1 88 ? 13.666 0.792 1.468 1.00 95.81 88 ALA A O 1
ATOM 696 N N . ARG A 1 89 ? 13.812 -1.307 0.679 1.00 94.00 89 ARG A N 1
ATOM 697 C CA . ARG A 1 89 ? 15.263 -1.427 0.898 1.00 94.00 89 ARG A CA 1
ATOM 698 C C . ARG A 1 89 ? 16.050 -0.412 0.089 1.00 94.00 89 ARG A C 1
ATOM 700 O O . ARG A 1 89 ? 16.984 0.170 0.631 1.00 94.00 89 ARG A O 1
ATOM 707 N N . LEU A 1 90 ? 15.679 -0.207 -1.177 1.00 94.06 90 LEU A N 1
ATOM 708 C CA . LEU A 1 90 ? 16.294 0.832 -1.989 1.00 94.06 90 LEU A CA 1
ATOM 709 C C . LEU A 1 90 ? 16.052 2.189 -1.338 1.00 94.06 90 LEU A C 1
ATOM 711 O O . LEU A 1 90 ? 17.025 2.804 -0.935 1.00 94.06 90 LEU A O 1
ATOM 715 N N . ILE A 1 91 ? 14.799 2.627 -1.164 1.00 95.25 91 ILE A N 1
ATOM 716 C CA . ILE A 1 91 ? 14.424 3.936 -0.586 1.00 95.25 91 ILE A CA 1
ATOM 717 C C . ILE A 1 91 ? 15.132 4.203 0.751 1.00 95.25 91 ILE A C 1
ATOM 719 O O . ILE A 1 91 ? 15.662 5.292 0.945 1.00 95.25 91 ILE A O 1
ATOM 723 N N . GLU A 1 92 ? 15.244 3.209 1.633 1.00 94.44 92 GLU A N 1
ATOM 724 C CA . GLU A 1 92 ? 15.934 3.358 2.921 1.00 94.44 92 GLU A CA 1
ATOM 725 C C . GLU A 1 92 ? 17.431 3.693 2.770 1.00 94.44 92 GLU A C 1
ATOM 727 O O . GLU A 1 92 ? 17.992 4.398 3.607 1.00 94.44 92 GLU A O 1
ATOM 732 N N . GLN A 1 93 ? 18.069 3.250 1.683 1.00 92.56 93 GLN A N 1
ATOM 733 C CA . GLN A 1 93 ? 19.452 3.592 1.337 1.00 92.56 93 GLN A CA 1
ATOM 734 C C . GLN A 1 93 ? 19.584 4.984 0.691 1.00 92.56 93 GLN A C 1
ATOM 736 O O . GLN A 1 93 ? 20.700 5.400 0.384 1.00 92.56 93 GLN A O 1
ATOM 741 N N . ASP A 1 94 ? 18.486 5.717 0.437 1.00 92.12 94 ASP A N 1
ATOM 742 C CA . ASP A 1 94 ? 18.590 7.118 0.006 1.00 92.12 94 ASP A CA 1
ATOM 743 C C . ASP A 1 94 ? 18.907 8.030 1.186 1.00 92.12 94 ASP A C 1
ATOM 745 O O . ASP A 1 94 ? 18.087 8.129 2.103 1.00 92.12 94 ASP A O 1
ATOM 749 N N . PRO A 1 95 ? 20.020 8.779 1.157 1.00 89.56 95 PRO A N 1
ATOM 750 C CA . PRO A 1 95 ? 20.196 9.875 2.096 1.00 89.56 95 PRO A CA 1
ATOM 751 C C . PRO A 1 95 ? 19.196 11.021 1.864 1.00 89.56 95 PRO A C 1
ATOM 753 O O . PRO A 1 95 ? 18.985 11.810 2.781 1.00 89.56 95 PRO A O 1
ATOM 756 N N . ALA A 1 96 ? 18.593 11.135 0.672 1.00 93.56 96 ALA A N 1
ATOM 757 C CA . ALA A 1 96 ? 17.638 12.196 0.347 1.00 93.56 96 ALA A CA 1
ATOM 758 C C . ALA A 1 96 ? 16.164 11.823 0.603 1.00 93.56 96 ALA A C 1
ATOM 760 O O . ALA A 1 96 ? 15.312 12.709 0.560 1.00 93.56 96 ALA A O 1
ATOM 761 N N . ALA A 1 97 ? 15.850 10.551 0.874 1.00 94.75 97 ALA A N 1
ATOM 762 C CA . ALA A 1 97 ? 14.478 10.100 1.106 1.00 94.75 97 ALA A CA 1
ATOM 763 C C . ALA A 1 97 ? 13.967 10.582 2.467 1.00 94.75 97 ALA A C 1
ATOM 765 O O . ALA A 1 97 ? 14.594 10.350 3.507 1.00 94.75 97 ALA A O 1
ATOM 766 N N . SER A 1 98 ? 12.795 11.212 2.459 1.00 95.75 98 SER A N 1
ATOM 767 C CA . SER A 1 98 ? 12.093 11.617 3.672 1.00 95.75 98 SER A CA 1
ATOM 768 C C . SER A 1 98 ? 11.520 10.410 4.423 1.00 95.75 98 SER A C 1
ATOM 770 O O . SER A 1 98 ? 11.362 9.320 3.871 1.00 95.75 98 SER A O 1
ATOM 772 N N . ASP A 1 99 ? 11.145 10.600 5.691 1.00 94.88 99 ASP A N 1
ATOM 773 C CA . ASP A 1 99 ? 10.425 9.563 6.443 1.00 94.88 99 ASP A CA 1
ATOM 774 C C . ASP A 1 99 ? 9.087 9.197 5.785 1.00 94.88 99 ASP A C 1
ATOM 776 O O . ASP A 1 99 ? 8.655 8.051 5.881 1.00 94.88 99 ASP A O 1
ATOM 780 N N . GLN A 1 100 ? 8.449 10.134 5.079 1.00 95.56 100 GLN A N 1
ATOM 781 C CA . GLN A 1 100 ? 7.251 9.828 4.305 1.00 95.56 100 GLN A CA 1
ATOM 782 C C . GLN A 1 100 ? 7.580 8.919 3.114 1.00 95.56 100 GLN A C 1
ATOM 784 O O . GLN A 1 100 ? 6.928 7.891 2.963 1.00 95.56 100 GLN A O 1
ATOM 789 N N . ASP A 1 101 ? 8.624 9.221 2.334 1.00 95.12 101 ASP A N 1
ATOM 790 C CA . ASP A 1 101 ? 9.037 8.380 1.195 1.00 95.12 101 ASP A CA 1
ATOM 791 C C . ASP A 1 101 ? 9.334 6.945 1.641 1.00 95.12 101 ASP A C 1
ATOM 793 O O . ASP A 1 101 ? 8.964 5.974 0.983 1.00 95.12 101 ASP A O 1
ATOM 797 N N . LYS A 1 102 ? 9.967 6.801 2.808 1.00 96.06 102 LYS A N 1
ATOM 798 C CA . LYS A 1 102 ? 10.295 5.497 3.390 1.00 96.06 102 LYS A CA 1
ATOM 799 C C . LYS A 1 102 ? 9.073 4.734 3.921 1.00 96.06 102 LYS A C 1
ATOM 801 O O . LYS A 1 102 ? 9.173 3.525 4.126 1.00 96.06 102 LYS A O 1
ATOM 806 N N . LEU A 1 103 ? 7.942 5.408 4.154 1.00 96.44 103 LEU A N 1
ATOM 807 C CA . LEU A 1 103 ? 6.663 4.781 4.508 1.00 96.44 103 LEU A CA 1
ATOM 808 C C . LEU A 1 103 ? 5.855 4.340 3.290 1.00 96.44 103 LEU A C 1
ATOM 810 O O . LEU A 1 103 ? 5.071 3.403 3.416 1.00 96.44 103 LEU A O 1
ATOM 814 N N . GLU A 1 104 ? 6.018 4.991 2.135 1.00 95.81 104 GLU A N 1
ATOM 815 C CA . GLU A 1 104 ? 5.175 4.747 0.957 1.00 95.81 104 GLU A CA 1
ATOM 816 C C . GLU A 1 104 ? 5.065 3.260 0.566 1.00 95.81 104 GLU A C 1
ATOM 818 O O . GLU A 1 104 ? 3.941 2.807 0.342 1.00 95.81 104 GLU A O 1
ATOM 823 N N . PRO A 1 105 ? 6.141 2.443 0.574 1.00 96.12 105 PRO A N 1
ATOM 824 C CA . PRO A 1 105 ? 6.016 1.014 0.276 1.00 96.12 105 PRO A CA 1
ATOM 825 C C . PRO A 1 105 ? 5.101 0.250 1.244 1.00 96.12 105 PRO A C 1
ATOM 827 O O . PRO A 1 105 ? 4.425 -0.692 0.839 1.00 96.12 105 PRO A O 1
ATOM 830 N N . TRP A 1 106 ? 5.057 0.663 2.513 1.00 95.88 106 TRP A N 1
ATOM 831 C CA . TRP A 1 106 ? 4.257 0.038 3.575 1.00 95.88 106 TRP A CA 1
ATOM 832 C C . TRP A 1 106 ? 2.818 0.559 3.625 1.00 95.88 106 TRP A C 1
ATOM 834 O O . TRP A 1 106 ? 1.946 -0.076 4.212 1.00 95.88 106 TRP A O 1
ATOM 844 N N . LEU A 1 107 ? 2.570 1.714 3.006 1.00 97.00 107 LEU A N 1
ATOM 845 C CA . LEU A 1 107 ? 1.248 2.318 2.829 1.00 97.00 107 LEU A CA 1
ATOM 846 C C . LEU A 1 107 ? 0.666 2.063 1.435 1.00 97.00 107 LEU A C 1
ATOM 848 O O . LEU A 1 107 ? -0.398 2.594 1.109 1.00 97.00 107 LEU A O 1
ATOM 852 N N . HIS A 1 108 ? 1.358 1.276 0.612 1.00 96.25 108 HIS A N 1
ATOM 853 C CA . HIS A 1 108 ? 0.855 0.831 -0.674 1.00 96.25 108 HIS A CA 1
ATOM 854 C C . HIS A 1 108 ? -0.386 -0.057 -0.467 1.00 96.25 108 HIS A C 1
ATOM 856 O O . HIS A 1 108 ? -0.361 -0.907 0.430 1.00 96.25 108 HIS A O 1
ATOM 862 N N . PRO A 1 109 ? -1.433 0.061 -1.308 1.00 95.38 109 PRO A N 1
ATOM 863 C CA . PRO A 1 109 ? -2.626 -0.788 -1.267 1.00 95.38 109 PRO A CA 1
ATOM 864 C C . PRO A 1 109 ? -2.353 -2.272 -0.995 1.00 95.38 109 PRO A C 1
ATOM 866 O O . PRO A 1 109 ? -2.871 -2.849 -0.043 1.00 95.38 109 PRO A O 1
ATOM 869 N N . HIS A 1 110 ? -1.451 -2.870 -1.773 1.00 95.44 110 HIS A N 1
ATOM 870 C CA . HIS A 1 110 ? -1.054 -4.271 -1.615 1.00 95.44 110 HIS A CA 1
ATOM 871 C C . HIS A 1 110 ? -0.436 -4.587 -0.248 1.00 95.44 110 HIS A C 1
ATOM 873 O O . HIS A 1 110 ? -0.778 -5.610 0.331 1.00 95.44 110 HIS A O 1
ATOM 879 N N . ALA A 1 111 ? 0.423 -3.721 0.304 1.00 96.06 111 ALA A N 1
ATOM 880 C CA . ALA A 1 111 ? 1.006 -3.926 1.635 1.00 96.06 111 ALA A CA 1
ATOM 881 C C . ALA A 1 111 ? -0.054 -3.859 2.741 1.00 96.06 111 ALA A C 1
ATOM 883 O O . ALA A 1 111 ? -0.104 -4.740 3.601 1.00 96.06 111 ALA A O 1
ATOM 884 N N . LEU A 1 112 ? -0.940 -2.860 2.675 1.00 97.06 112 LEU A N 1
ATOM 885 C CA . LEU A 1 112 ? -2.051 -2.706 3.617 1.00 97.06 112 LEU A CA 1
ATOM 886 C C . LEU A 1 112 ? -2.966 -3.936 3.596 1.00 97.06 112 LEU A C 1
ATOM 888 O O . LEU A 1 112 ? -3.318 -4.476 4.647 1.00 97.06 112 LEU A O 1
ATOM 892 N N . MET A 1 113 ? -3.308 -4.409 2.397 1.00 96.31 113 MET A N 1
ATOM 893 C CA . MET A 1 113 ? -4.212 -5.542 2.231 1.00 96.31 113 MET A CA 1
ATOM 894 C C . MET A 1 113 ? -3.549 -6.877 2.544 1.00 96.31 113 MET A C 1
ATOM 896 O O . MET A 1 113 ? -4.203 -7.742 3.116 1.00 96.31 113 MET A O 1
ATOM 900 N N . HIS A 1 114 ? -2.254 -7.042 2.275 1.00 95.25 114 HIS A N 1
ATOM 901 C CA . HIS A 1 114 ? -1.514 -8.223 2.715 1.00 95.25 114 HIS A CA 1
ATOM 902 C C . HIS A 1 114 ? -1.548 -8.367 4.237 1.00 95.25 114 HIS A C 1
ATOM 904 O O . HIS A 1 114 ? -1.954 -9.417 4.727 1.00 95.25 114 HIS A O 1
ATOM 910 N N . GLY A 1 115 ? -1.237 -7.300 4.983 1.00 95.38 115 GLY A N 1
ATOM 911 C CA . GLY A 1 115 ? -1.330 -7.319 6.446 1.00 95.38 115 GLY A CA 1
ATOM 912 C C . GLY A 1 115 ? -2.751 -7.608 6.948 1.00 95.38 115 GLY A C 1
ATOM 913 O O . GLY A 1 115 ? -2.941 -8.402 7.868 1.00 95.38 115 GLY A O 1
ATOM 914 N N . TYR A 1 116 ? -3.768 -7.029 6.301 1.00 97.19 116 TYR A N 1
ATOM 915 C CA . TYR A 1 116 ? -5.175 -7.325 6.591 1.00 97.19 116 TYR A CA 1
ATOM 916 C C . TYR A 1 116 ? -5.518 -8.812 6.397 1.00 97.19 116 TYR A C 1
ATOM 918 O O . TYR A 1 116 ? -6.143 -9.421 7.268 1.00 97.19 116 TYR A O 1
ATOM 926 N N . PHE A 1 117 ? -5.101 -9.407 5.279 1.00 95.81 117 PHE A N 1
ATOM 927 C CA . PHE A 1 117 ? -5.374 -10.809 4.976 1.00 95.81 117 PHE A CA 1
ATOM 928 C C . PHE A 1 117 ? -4.581 -11.771 5.872 1.00 95.81 117 PHE A C 1
ATOM 930 O O . PHE A 1 117 ? -5.142 -12.765 6.334 1.00 95.81 117 PHE A O 1
ATOM 937 N N . GLU A 1 118 ? -3.319 -11.466 6.191 1.00 94.25 118 GLU A N 1
ATOM 938 C CA . GLU A 1 118 ? -2.522 -12.238 7.158 1.00 94.25 118 GLU A CA 1
ATOM 939 C C . GLU A 1 118 ? -3.137 -12.223 8.562 1.00 94.25 118 GLU A C 1
ATOM 941 O O . GLU A 1 118 ? -3.086 -13.225 9.277 1.00 94.25 118 GLU A O 1
ATOM 946 N N . ALA A 1 119 ? -3.800 -11.127 8.939 1.00 94.81 119 ALA A N 1
ATOM 947 C CA . ALA A 1 119 ? -4.551 -11.026 10.187 1.00 94.81 119 ALA A CA 1
ATOM 948 C C . ALA A 1 119 ? -5.890 -11.801 10.178 1.00 94.81 119 ALA A C 1
ATOM 950 O O . ALA A 1 119 ? -6.637 -11.745 11.158 1.00 94.81 119 ALA A O 1
ATOM 951 N N . GLY A 1 120 ? -6.199 -12.532 9.100 1.00 95.25 120 GLY A N 1
ATOM 952 C CA . GLY A 1 120 ? -7.424 -13.319 8.941 1.00 95.25 120 GLY A CA 1
ATOM 953 C C . GLY A 1 120 ? -8.586 -12.551 8.311 1.00 95.25 120 GLY A C 1
ATOM 954 O O . GLY A 1 120 ? -9.731 -12.994 8.412 1.00 95.25 120 GLY A O 1
ATOM 955 N N . GLY A 1 121 ? -8.307 -11.405 7.688 1.00 95.62 121 GLY A N 1
ATOM 956 C CA . GLY A 1 121 ? -9.296 -10.625 6.960 1.00 95.62 121 GLY A CA 1
ATOM 957 C C . GLY A 1 121 ? -9.848 -11.361 5.738 1.00 95.62 121 GLY A C 1
ATOM 958 O O . GLY A 1 121 ? -9.190 -12.201 5.127 1.00 95.62 121 GLY A O 1
ATOM 959 N N . GLY A 1 122 ? -11.073 -11.024 5.365 1.00 94.56 122 GLY A N 1
ATOM 960 C CA . GLY A 1 122 ? -11.747 -11.498 4.166 1.00 94.56 122 GLY A CA 1
ATOM 961 C C . GLY A 1 122 ? -12.589 -10.404 3.522 1.00 94.56 122 GLY A C 1
ATOM 962 O O . GLY A 1 122 ? -12.879 -9.382 4.148 1.00 94.56 122 GLY A O 1
ATOM 963 N N . LEU A 1 123 ? -12.978 -10.621 2.269 1.00 94.38 123 LEU A N 1
ATOM 964 C CA . LEU A 1 123 ? -13.840 -9.729 1.499 1.00 94.38 123 LEU A CA 1
ATOM 965 C C . LEU A 1 123 ? -15.153 -10.431 1.131 1.00 94.38 123 LEU A C 1
ATOM 967 O O . LEU A 1 123 ? -15.159 -11.607 0.773 1.00 94.38 123 LEU A O 1
ATOM 971 N N . ALA A 1 124 ? -16.265 -9.710 1.217 1.00 92.75 124 ALA A N 1
ATOM 972 C CA . ALA A 1 124 ? -17.594 -10.137 0.791 1.00 92.75 124 ALA A CA 1
ATOM 973 C C . ALA A 1 124 ? -18.118 -9.151 -0.263 1.00 92.75 124 ALA A C 1
ATOM 975 O O . ALA A 1 124 ? -18.740 -8.143 0.058 1.00 92.75 124 ALA A O 1
ATOM 976 N N . LEU A 1 125 ? -17.792 -9.432 -1.522 1.00 88.25 125 LEU A N 1
ATOM 977 C CA . LEU A 1 125 ? -18.021 -8.590 -2.693 1.00 88.25 125 LEU A CA 1
ATOM 978 C C . LEU A 1 125 ? -19.394 -8.871 -3.319 1.00 88.25 125 LEU A C 1
ATOM 980 O O . LEU A 1 125 ? -19.491 -9.181 -4.502 1.00 88.25 125 LEU A O 1
ATOM 984 N N . ASP A 1 126 ? -20.465 -8.807 -2.529 1.00 82.25 126 ASP A N 1
ATOM 985 C CA . ASP A 1 126 ? -21.835 -9.077 -2.996 1.00 82.25 126 ASP A CA 1
ATOM 986 C C . ASP A 1 126 ? -22.400 -7.889 -3.816 1.00 82.25 126 ASP A C 1
ATOM 988 O O . ASP A 1 126 ? -23.445 -7.322 -3.495 1.00 82.25 126 ASP A O 1
ATOM 992 N N . GLY A 1 127 ? -21.681 -7.479 -4.869 1.00 64.88 127 GLY A N 1
ATOM 993 C CA . GLY A 1 127 ? -22.064 -6.415 -5.806 1.00 64.88 127 GLY A CA 1
ATOM 994 C C . GLY A 1 127 ? -21.736 -4.980 -5.371 1.00 64.88 127 GLY A C 1
ATOM 995 O O . GLY A 1 127 ? -22.079 -4.041 -6.089 1.00 64.88 127 GLY A O 1
ATOM 996 N N . GLU A 1 128 ? -21.069 -4.786 -4.231 1.00 69.94 128 GLU A N 1
ATOM 997 C CA . GLU A 1 128 ? -20.603 -3.473 -3.768 1.00 69.94 128 GLU A CA 1
ATOM 998 C C . GLU A 1 128 ? -19.078 -3.374 -3.808 1.00 69.94 128 GLU A C 1
ATOM 1000 O O . GLU A 1 128 ? -18.368 -4.292 -3.395 1.00 69.94 128 GLU A O 1
ATOM 1005 N N . VAL A 1 129 ? -18.575 -2.221 -4.258 1.00 76.12 129 VAL A N 1
ATOM 1006 C CA . VAL A 1 129 ? -17.162 -1.879 -4.089 1.00 76.12 129 VAL A CA 1
ATOM 1007 C C . VAL A 1 129 ? -16.966 -1.439 -2.632 1.00 76.12 129 VAL A C 1
ATOM 1009 O O . VAL A 1 129 ? -17.597 -0.466 -2.208 1.00 76.12 129 VAL A O 1
ATOM 1012 N N . PRO A 1 130 ? -16.142 -2.146 -1.841 1.00 83.75 130 PRO A N 1
ATOM 1013 C CA . PRO A 1 130 ? -15.868 -1.777 -0.464 1.00 83.75 130 PRO A CA 1
ATOM 1014 C C . PRO A 1 130 ? -15.091 -0.463 -0.415 1.00 83.75 130 PRO A C 1
ATOM 1016 O O . PRO A 1 130 ? -14.132 -0.282 -1.155 1.00 83.75 130 PRO A O 1
ATOM 1019 N N . GLY A 1 131 ? -15.473 0.416 0.506 1.00 86.69 131 GLY A N 1
ATOM 1020 C CA . GLY A 1 131 ? -14.760 1.656 0.787 1.00 86.69 131 GLY A CA 1
ATOM 1021 C C . GLY A 1 131 ? -14.816 1.983 2.272 1.00 86.69 131 GLY A C 1
ATOM 1022 O O . GLY A 1 131 ? -15.707 1.516 2.988 1.00 86.69 131 GLY A O 1
ATOM 1023 N N . LEU A 1 132 ? -13.843 2.764 2.737 1.00 89.88 132 LEU A N 1
ATOM 1024 C CA . LEU A 1 132 ? -13.818 3.255 4.109 1.00 89.88 132 LEU A CA 1
ATOM 1025 C C . LEU A 1 132 ? -14.428 4.653 4.147 1.00 89.88 132 LEU A C 1
ATOM 1027 O O . LEU A 1 132 ? -13.829 5.619 3.685 1.00 89.88 132 LEU A O 1
ATOM 1031 N N . ASP A 1 133 ? -15.606 4.759 4.755 1.00 88.56 133 ASP A N 1
ATOM 1032 C CA . ASP A 1 133 ? -16.248 6.035 5.049 1.00 88.56 133 ASP A CA 1
ATOM 1033 C C . ASP A 1 133 ? -16.780 6.068 6.489 1.00 88.56 133 ASP A C 1
ATOM 1035 O O . ASP A 1 133 ? -17.114 5.040 7.091 1.00 88.56 133 ASP A O 1
ATOM 1039 N N . ARG A 1 134 ? -16.858 7.272 7.065 1.00 89.75 134 ARG A N 1
ATOM 1040 C CA . ARG A 1 134 ? -17.275 7.449 8.462 1.00 89.75 134 ARG A CA 1
ATOM 1041 C C . ARG A 1 134 ? -18.683 6.918 8.725 1.00 89.75 134 ARG A C 1
ATOM 1043 O O . ARG A 1 134 ? -18.897 6.281 9.754 1.00 89.75 134 ARG A O 1
ATOM 1050 N N . ALA A 1 135 ? -19.633 7.152 7.821 1.00 89.94 135 ALA A N 1
ATOM 1051 C CA . ALA A 1 135 ? -21.013 6.723 8.019 1.00 89.94 135 ALA A CA 1
ATOM 1052 C C . ALA A 1 135 ? -21.124 5.189 8.002 1.00 89.94 135 ALA A C 1
ATOM 1054 O O . ALA A 1 135 ? -21.835 4.620 8.833 1.00 89.94 135 ALA A O 1
ATOM 1055 N N . GLY A 1 136 ? -20.371 4.521 7.124 1.00 90.31 136 GLY A N 1
ATOM 1056 C CA . GLY A 1 136 ? -20.233 3.068 7.086 1.00 90.31 136 GLY A CA 1
ATOM 1057 C C . GLY A 1 136 ? -19.680 2.498 8.394 1.00 90.31 136 GLY A C 1
ATOM 1058 O O . GLY A 1 136 ? -20.278 1.587 8.975 1.00 90.31 136 GLY A O 1
ATOM 1059 N N . ILE A 1 137 ? -18.591 3.074 8.916 1.00 92.75 137 ILE A N 1
ATOM 1060 C CA . ILE A 1 137 ? -17.994 2.646 10.193 1.00 92.75 137 ILE A CA 1
ATOM 1061 C C . ILE A 1 137 ? -18.942 2.895 11.375 1.00 92.75 137 ILE A C 1
ATOM 1063 O O . ILE A 1 137 ? -19.085 2.032 12.243 1.00 92.75 137 ILE A O 1
ATOM 1067 N N . GLU A 1 138 ? -19.630 4.035 11.421 1.00 91.75 138 GLU A N 1
ATOM 1068 C CA . GLU A 1 138 ? -20.618 4.320 12.466 1.00 91.75 138 GLU A CA 1
ATOM 1069 C C . GLU A 1 138 ? -21.805 3.350 12.435 1.00 91.75 138 GLU A C 1
ATOM 1071 O O . GLU A 1 138 ? -22.232 2.859 13.485 1.00 91.75 138 GLU A O 1
ATOM 1076 N N . ALA A 1 139 ? -22.333 3.049 11.246 1.00 90.56 139 ALA A N 1
ATOM 1077 C CA . ALA A 1 139 ? -23.419 2.088 11.077 1.00 90.56 139 ALA A CA 1
ATOM 1078 C C . ALA A 1 139 ? -22.997 0.683 11.531 1.00 90.56 139 ALA A C 1
ATOM 1080 O O . ALA A 1 139 ? -23.760 0.004 12.227 1.00 90.56 139 ALA A O 1
ATOM 1081 N N . TRP A 1 140 ? -21.765 0.271 11.211 1.00 92.00 140 TRP A N 1
ATOM 1082 C CA . TRP A 1 140 ? -21.181 -0.977 11.702 1.00 92.00 140 TRP A CA 1
ATOM 1083 C C . TRP A 1 140 ? -21.061 -0.997 13.232 1.00 92.00 140 TRP A C 1
ATOM 1085 O O . TRP A 1 140 ? -21.535 -1.943 13.861 1.00 92.00 140 TRP A O 1
ATOM 1095 N N . ARG A 1 141 ? -20.521 0.062 13.857 1.00 91.19 141 ARG A N 1
ATOM 1096 C CA . ARG A 1 141 ? -20.404 0.168 15.328 1.00 91.19 141 ARG A CA 1
ATOM 1097 C C . ARG A 1 141 ? -21.761 0.054 16.034 1.00 91.19 141 ARG A C 1
ATOM 1099 O O . ARG A 1 141 ? -21.833 -0.455 17.148 1.00 91.19 141 ARG A O 1
ATOM 1106 N N . ARG A 1 142 ? -22.842 0.514 15.391 1.00 91.19 142 ARG A N 1
ATOM 1107 C CA . ARG A 1 142 ? -24.227 0.405 15.893 1.00 91.19 142 ARG A CA 1
ATOM 1108 C C . ARG A 1 142 ? -24.900 -0.935 15.560 1.00 91.19 142 ARG A C 1
ATOM 1110 O O . ARG A 1 142 ? -26.066 -1.115 15.902 1.00 91.19 142 ARG A O 1
ATOM 1117 N N . GLY A 1 143 ? -24.212 -1.854 14.878 1.00 89.44 143 GLY A N 1
ATOM 1118 C CA . GLY A 1 143 ? -24.756 -3.145 14.444 1.00 89.44 143 GLY A CA 1
ATOM 1119 C C . GLY A 1 143 ? -25.838 -3.036 13.365 1.00 89.44 143 GLY A C 1
ATOM 1120 O O . GLY A 1 143 ? -26.634 -3.956 13.201 1.00 89.44 143 GLY A O 1
ATOM 1121 N N . GLN A 1 144 ? -25.908 -1.907 12.655 1.00 89.25 144 GLN A N 1
ATOM 1122 C CA . GLN A 1 144 ? -26.986 -1.607 11.707 1.00 89.25 144 GLN A CA 1
ATOM 1123 C C . GLN A 1 144 ? -26.731 -2.186 10.316 1.00 89.25 144 GLN A C 1
ATOM 1125 O O . GLN A 1 144 ? -27.679 -2.470 9.587 1.00 89.25 144 GLN A O 1
ATOM 1130 N N . ARG A 1 145 ? -25.461 -2.342 9.936 1.00 82.81 145 ARG A N 1
ATOM 1131 C CA . ARG A 1 145 ? -25.061 -2.822 8.614 1.00 82.81 145 ARG A CA 1
ATOM 1132 C C . ARG A 1 145 ? -23.754 -3.616 8.707 1.00 82.81 145 ARG A C 1
ATOM 1134 O O . ARG A 1 145 ? -22.801 -3.111 9.303 1.00 82.81 145 ARG A O 1
ATOM 1141 N N . PRO A 1 146 ? -23.681 -4.828 8.129 1.00 85.94 146 PRO A N 1
ATOM 1142 C CA . PRO A 1 146 ? -22.404 -5.491 7.908 1.00 85.94 146 PRO A CA 1
ATOM 1143 C C . PRO A 1 146 ? -21.634 -4.780 6.789 1.00 85.94 146 PRO A C 1
ATOM 1145 O O . PRO A 1 146 ? -22.228 -4.311 5.820 1.00 85.94 146 PRO A O 1
ATOM 1148 N N . LEU A 1 147 ? -20.313 -4.714 6.918 1.00 91.19 147 LEU A N 1
ATOM 1149 C CA . LEU A 1 147 ? -19.428 -4.220 5.865 1.00 91.19 147 LEU A CA 1
ATOM 1150 C C . LEU A 1 147 ? -18.850 -5.402 5.081 1.00 91.19 147 LEU A C 1
ATOM 1152 O O . LEU A 1 147 ? -18.739 -6.511 5.606 1.00 91.19 147 LEU A O 1
ATOM 1156 N N . ALA A 1 148 ? -18.453 -5.150 3.834 1.00 92.06 148 ALA A N 1
ATOM 1157 C CA . ALA A 1 148 ? -17.826 -6.136 2.950 1.00 92.06 148 ALA A CA 1
ATOM 1158 C C . ALA A 1 148 ? -16.433 -6.601 3.432 1.00 92.06 148 ALA A C 1
ATOM 1160 O O . ALA A 1 148 ? -15.827 -7.475 2.827 1.00 92.06 148 ALA A O 1
ATOM 1161 N N . TYR A 1 149 ? -15.923 -6.030 4.520 1.00 94.56 149 TYR A N 1
ATOM 1162 C CA . TYR A 1 149 ? -14.640 -6.330 5.150 1.00 94.56 149 TYR A CA 1
ATOM 1163 C C . TYR A 1 149 ? -14.807 -6.344 6.677 1.00 94.56 149 TYR A C 1
ATOM 1165 O O . TYR A 1 149 ? -15.846 -5.932 7.196 1.00 94.56 149 TYR A O 1
ATOM 1173 N N . GLN A 1 150 ? -13.795 -6.801 7.420 1.00 94.31 150 GLN A N 1
ATOM 1174 C CA . GLN A 1 150 ? -13.773 -6.749 8.885 1.00 94.31 150 GLN A CA 1
ATOM 1175 C C . GLN A 1 150 ? -13.145 -5.427 9.352 1.00 94.31 150 GLN A C 1
ATOM 1177 O O . GLN A 1 150 ? -11.922 -5.275 9.272 1.00 94.31 150 GLN A O 1
ATOM 1182 N N . PRO A 1 151 ? -13.930 -4.464 9.877 1.00 94.19 151 PRO A N 1
ATOM 1183 C CA . PRO A 1 151 ? -13.414 -3.129 10.180 1.00 94.19 151 PRO A CA 1
ATOM 1184 C C . PRO A 1 151 ? -12.365 -3.140 11.283 1.00 94.19 151 PRO A C 1
ATOM 1186 O O . PRO A 1 151 ? -11.414 -2.375 11.220 1.00 94.19 151 PRO A O 1
ATOM 1189 N N . GLU A 1 152 ? -12.487 -4.039 12.261 1.00 94.56 152 GLU A N 1
ATOM 1190 C CA . GLU A 1 152 ? -11.508 -4.164 13.345 1.00 94.56 152 GLU A CA 1
ATOM 1191 C C . GLU A 1 152 ? -10.120 -4.556 12.835 1.00 94.56 152 GLU A C 1
ATOM 1193 O O . GLU A 1 152 ? -9.121 -4.036 13.323 1.00 94.56 152 GLU A O 1
ATOM 1198 N N . LEU A 1 153 ? -10.047 -5.440 11.835 1.00 96.31 153 LEU A N 1
ATOM 1199 C CA . LEU A 1 153 ? -8.780 -5.860 11.239 1.00 96.31 153 LEU A CA 1
ATOM 1200 C C . LEU A 1 153 ? -8.211 -4.778 10.320 1.00 96.31 153 LEU A C 1
ATOM 1202 O O . LEU A 1 153 ? -7.005 -4.544 10.341 1.00 96.31 153 LEU A O 1
ATOM 1206 N N . LEU A 1 154 ? -9.065 -4.097 9.552 1.00 96.88 154 LEU A N 1
ATOM 1207 C CA . LEU A 1 154 ? -8.638 -3.029 8.647 1.00 96.88 154 LEU A CA 1
ATOM 1208 C C . LEU A 1 154 ? -8.159 -1.789 9.415 1.00 96.88 154 LEU A C 1
ATOM 1210 O O . LEU A 1 154 ? -7.079 -1.272 9.151 1.00 96.88 154 LEU A O 1
ATOM 1214 N N . LEU A 1 155 ? -8.927 -1.325 10.404 1.00 96.94 155 LEU A N 1
ATOM 1215 C CA . LEU A 1 155 ? -8.561 -0.172 11.231 1.00 96.94 155 LEU A CA 1
ATOM 1216 C C . LEU A 1 155 ? -7.343 -0.469 12.114 1.00 96.94 155 LEU A C 1
ATOM 1218 O O . LEU A 1 155 ? -6.638 0.448 12.511 1.00 96.94 155 LEU A O 1
ATOM 1222 N N . ALA A 1 156 ? -7.052 -1.739 12.393 1.00 96.81 156 ALA A N 1
ATOM 1223 C CA . ALA A 1 156 ? -5.840 -2.150 13.088 1.00 96.81 156 ALA A CA 1
ATOM 1224 C C . ALA A 1 156 ? -4.587 -2.193 12.191 1.00 96.81 156 ALA A C 1
ATOM 1226 O O . ALA A 1 156 ? -3.568 -2.702 12.653 1.00 96.81 156 ALA A O 1
ATOM 1227 N N . PHE A 1 157 ? -4.603 -1.649 10.964 1.00 97.25 157 PHE A N 1
ATOM 1228 C CA . PHE A 1 157 ? -3.460 -1.722 10.041 1.00 97.25 157 PHE A CA 1
ATOM 1229 C C . PHE A 1 157 ? -2.086 -1.319 10.620 1.00 97.25 157 PHE A C 1
ATOM 1231 O O . PHE A 1 157 ? -1.103 -1.956 10.237 1.00 97.25 157 PHE A O 1
ATOM 1238 N N . PRO A 1 158 ? -1.942 -0.362 11.570 1.00 97.31 158 PRO A N 1
ATOM 1239 C CA . PRO A 1 158 ? -0.628 -0.062 12.140 1.00 97.31 158 PRO A CA 1
ATOM 1240 C C . PRO A 1 158 ? -0.046 -1.240 12.935 1.00 97.31 158 PRO A C 1
ATOM 1242 O O . PRO A 1 158 ? 1.167 -1.345 13.094 1.00 97.31 158 PRO A O 1
ATOM 1245 N N . LEU A 1 159 ? -0.899 -2.134 13.448 1.00 96.12 159 LEU A N 1
ATOM 1246 C CA . LEU A 1 159 ? -0.481 -3.349 14.153 1.00 96.12 159 LEU A CA 1
ATOM 1247 C C . LEU A 1 159 ? 0.040 -4.436 13.210 1.00 96.12 159 LEU A C 1
ATOM 1249 O O . LEU A 1 159 ? 0.712 -5.347 13.687 1.00 96.12 159 LEU A O 1
ATOM 1253 N N . HIS A 1 160 ? -0.239 -4.326 11.910 1.00 94.81 160 HIS A N 1
ATOM 1254 C CA . HIS A 1 160 ? 0.284 -5.230 10.880 1.00 94.81 160 HIS A CA 1
ATOM 1255 C C . HIS A 1 160 ? 1.641 -4.760 10.343 1.00 94.81 160 HIS A C 1
ATOM 1257 O O . HIS A 1 160 ? 2.270 -5.460 9.559 1.00 94.81 160 HIS A O 1
ATOM 1263 N N . MET A 1 161 ? 2.092 -3.571 10.753 1.00 95.06 161 MET A N 1
ATOM 1264 C CA . MET A 1 161 ? 3.417 -3.046 10.440 1.00 95.06 161 MET A CA 1
ATOM 1265 C C . MET A 1 161 ? 4.441 -3.470 11.492 1.00 95.06 161 MET A C 1
ATOM 1267 O O . MET A 1 161 ? 4.149 -3.483 12.693 1.00 95.06 161 MET A O 1
ATOM 1271 N N . ASP A 1 162 ? 5.675 -3.692 11.041 1.00 93.19 162 ASP A N 1
ATOM 1272 C CA . ASP A 1 162 ? 6.828 -3.846 11.924 1.00 93.19 162 ASP A CA 1
ATOM 1273 C C . ASP A 1 162 ? 7.042 -2.593 12.786 1.00 93.19 162 ASP A C 1
ATOM 1275 O O . ASP A 1 162 ? 6.758 -1.463 12.370 1.00 93.19 162 ASP A O 1
ATOM 1279 N N . ASP A 1 163 ? 7.616 -2.788 13.977 1.00 94.94 163 ASP A N 1
ATOM 1280 C CA . ASP A 1 163 ? 7.824 -1.732 14.974 1.00 94.94 163 ASP A CA 1
ATOM 1281 C C . ASP A 1 163 ? 8.457 -0.447 14.407 1.00 94.94 163 ASP A C 1
ATOM 1283 O O . ASP A 1 163 ? 7.890 0.627 14.634 1.00 94.94 163 ASP A O 1
ATOM 1287 N N . PRO A 1 164 ? 9.549 -0.495 13.613 1.00 94.56 164 PRO A N 1
ATOM 1288 C CA . PRO A 1 164 ? 10.160 0.723 13.084 1.00 94.56 164 PRO A CA 1
ATOM 1289 C C . PRO A 1 164 ? 9.242 1.497 12.131 1.00 94.56 164 PRO A C 1
ATOM 1291 O O . PRO A 1 164 ? 9.254 2.729 12.126 1.00 94.56 164 PRO A O 1
ATOM 1294 N N . GLN A 1 165 ? 8.431 0.795 11.331 1.00 95.62 165 GLN A N 1
ATOM 1295 C CA . GLN A 1 165 ? 7.506 1.439 10.395 1.00 95.62 165 GLN A CA 1
ATOM 1296 C C . GLN A 1 165 ? 6.300 2.018 11.123 1.00 95.62 165 GLN A C 1
ATOM 1298 O O . GLN A 1 165 ? 5.879 3.130 10.813 1.00 95.62 165 GLN A O 1
ATOM 1303 N N . ARG A 1 166 ? 5.800 1.324 12.151 1.00 97.00 166 ARG A N 1
ATOM 1304 C CA . ARG A 1 166 ? 4.748 1.852 13.022 1.00 97.00 166 ARG A CA 1
ATOM 1305 C C . ARG A 1 166 ? 5.194 3.128 13.738 1.00 97.00 166 ARG A C 1
ATOM 1307 O O . ARG A 1 166 ? 4.460 4.114 13.742 1.00 97.00 166 ARG A O 1
ATOM 1314 N N . GLU A 1 167 ? 6.403 3.152 14.299 1.00 97.50 167 GLU A N 1
ATOM 1315 C CA . GLU A 1 167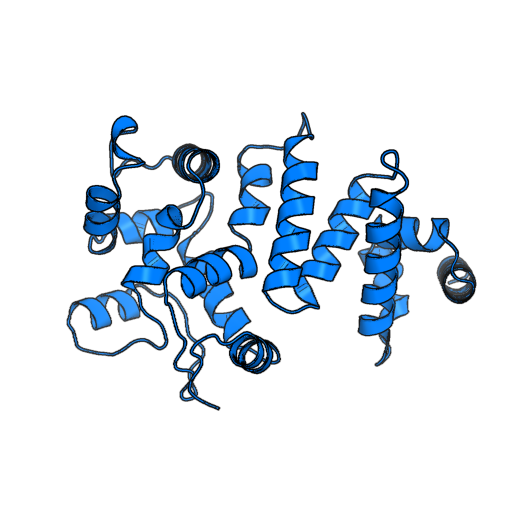 ? 6.945 4.375 14.902 1.00 97.50 167 GLU A CA 1
ATOM 1316 C C . GLU A 1 167 ? 7.049 5.511 13.886 1.00 97.50 167 GLU A C 1
ATOM 1318 O O . GLU A 1 167 ? 6.646 6.639 14.175 1.00 97.50 167 GLU A O 1
ATOM 1323 N N . ARG A 1 168 ? 7.584 5.223 12.695 1.00 97.50 168 ARG A N 1
ATOM 1324 C CA . ARG A 1 168 ? 7.725 6.207 11.619 1.00 97.50 168 ARG A CA 1
ATOM 1325 C C . ARG A 1 168 ? 6.363 6.761 11.198 1.00 97.50 168 ARG A C 1
ATOM 1327 O O . ARG A 1 168 ? 6.219 7.978 11.112 1.00 97.50 168 ARG A O 1
ATOM 1334 N N . LEU A 1 169 ? 5.354 5.902 11.037 1.00 98.19 169 LEU A N 1
ATOM 1335 C CA . LEU A 1 169 ? 3.971 6.287 10.749 1.00 98.19 169 LEU A CA 1
ATOM 1336 C C . LEU A 1 169 ? 3.442 7.272 11.796 1.00 98.19 169 LEU A C 1
ATOM 1338 O O . LEU A 1 169 ? 2.927 8.337 11.451 1.00 98.19 169 LEU A O 1
ATOM 1342 N N . PHE A 1 170 ? 3.594 6.948 13.079 1.00 98.00 170 PHE A N 1
ATOM 1343 C CA . PHE A 1 170 ? 3.110 7.795 14.166 1.00 98.00 170 PHE A CA 1
ATOM 1344 C C . PHE A 1 170 ? 3.858 9.124 14.274 1.00 98.00 170 PHE A C 1
ATOM 1346 O O . PHE A 1 170 ? 3.231 10.148 14.542 1.00 98.00 170 PHE A O 1
ATOM 1353 N N . ARG A 1 171 ? 5.167 9.153 13.999 1.00 97.62 171 ARG A N 1
ATOM 1354 C CA . ARG A 1 171 ? 5.937 10.407 13.946 1.00 97.62 171 ARG A CA 1
ATOM 1355 C C . ARG A 1 171 ? 5.491 11.293 12.786 1.00 97.62 171 ARG A C 1
ATOM 1357 O O . ARG A 1 171 ? 5.197 12.463 13.011 1.00 97.62 171 ARG A O 1
ATOM 1364 N N . VAL A 1 172 ? 5.399 10.739 11.575 1.00 97.56 172 VAL A N 1
ATOM 1365 C CA . VAL A 1 172 ? 5.019 11.482 10.358 1.00 97.56 172 VAL A CA 1
ATOM 1366 C C . VAL A 1 172 ? 3.602 12.045 10.463 1.00 97.56 172 VAL A C 1
ATOM 1368 O O . VAL A 1 172 ? 3.344 13.162 10.026 1.00 97.56 172 VAL A O 1
ATOM 1371 N N . THR A 1 173 ? 2.688 11.298 11.079 1.00 96.81 173 THR A N 1
ATOM 1372 C CA . THR A 1 173 ? 1.287 11.717 11.247 1.00 96.81 173 THR A CA 1
ATOM 1373 C C . THR A 1 173 ? 1.030 12.544 12.505 1.00 96.81 173 THR A C 1
ATOM 1375 O O . THR A 1 173 ? -0.109 12.933 12.746 1.00 96.81 173 THR A O 1
ATOM 1378 N N . GLY A 1 174 ? 2.050 12.803 13.333 1.00 95.31 174 GLY A N 1
ATOM 1379 C CA . GLY A 1 174 ? 1.874 13.519 14.597 1.00 95.31 174 GLY A CA 1
ATOM 1380 C C . GLY A 1 174 ? 0.875 12.832 15.535 1.00 95.31 174 GLY A C 1
ATOM 1381 O O . GLY A 1 174 ? 0.042 13.497 16.147 1.00 95.31 174 GLY A O 1
ATOM 1382 N N . PHE A 1 175 ? 0.911 11.501 15.621 1.00 97.19 175 PHE A N 1
ATOM 1383 C CA . PHE A 1 175 ? -0.055 10.711 16.382 1.00 97.19 175 PHE A CA 1
ATOM 1384 C C . PHE A 1 175 ? -0.008 11.036 17.886 1.00 97.19 175 PHE A C 1
ATOM 1386 O O . PHE A 1 175 ? 0.999 10.812 18.559 1.00 97.19 175 PHE A O 1
ATOM 1393 N N . THR A 1 176 ? -1.124 11.545 18.421 1.00 96.19 176 THR A N 1
ATOM 1394 C CA . THR A 1 176 ? -1.245 12.019 19.818 1.00 96.19 176 THR A CA 1
ATOM 1395 C C . THR A 1 176 ? -2.249 11.238 20.667 1.00 96.19 176 THR A C 1
ATOM 1397 O O . THR A 1 176 ? -2.351 11.484 21.868 1.00 96.19 176 THR A O 1
ATOM 1400 N N . LEU A 1 177 ? -2.969 10.271 20.087 1.00 97.06 177 LEU A N 1
ATOM 1401 C CA . LEU A 1 177 ? -4.006 9.509 20.799 1.00 97.06 177 LEU A CA 1
ATOM 1402 C C . LEU A 1 177 ? -3.433 8.554 21.858 1.00 97.06 177 LEU A C 1
ATOM 1404 O O . LEU A 1 177 ? -4.135 8.163 22.789 1.00 97.06 177 LEU A O 1
ATOM 1408 N N . LEU A 1 178 ? -2.149 8.202 21.741 1.00 96.62 178 LEU A N 1
ATOM 1409 C CA . LEU A 1 178 ? -1.375 7.517 22.773 1.00 96.62 178 LEU A CA 1
ATOM 1410 C C . LEU A 1 178 ? 0.002 8.169 22.937 1.00 96.62 178 LEU A C 1
ATOM 1412 O O . LEU A 1 178 ? 0.598 8.603 21.947 1.00 96.62 178 LEU A O 1
ATOM 1416 N N . PRO A 1 179 ? 0.557 8.179 24.163 1.00 95.75 179 PRO A N 1
ATOM 1417 C CA . PRO A 1 179 ? 1.936 8.598 24.376 1.00 95.75 179 PRO A CA 1
ATOM 1418 C C . PRO A 1 179 ? 2.909 7.599 23.731 1.00 95.75 179 PRO A C 1
ATOM 1420 O O . PRO A 1 179 ? 2.643 6.396 23.723 1.00 95.75 179 PRO A O 1
ATOM 1423 N N . ALA A 1 180 ? 4.065 8.084 23.264 1.00 95.88 180 ALA A N 1
ATOM 1424 C CA . ALA A 1 180 ? 5.054 7.287 22.525 1.00 95.88 180 ALA A CA 1
ATOM 1425 C C . ALA A 1 180 ? 5.441 5.933 23.163 1.00 95.88 180 ALA A C 1
ATOM 1427 O O . ALA A 1 180 ? 5.472 4.938 22.444 1.00 95.88 180 ALA A O 1
ATOM 1428 N N . PRO A 1 181 ? 5.627 5.809 24.496 1.00 95.94 181 PRO A N 1
ATOM 1429 C CA . PRO A 1 181 ? 5.917 4.513 25.124 1.00 95.94 181 PRO A CA 1
ATOM 1430 C C . PRO A 1 181 ? 4.822 3.447 24.948 1.00 95.94 181 PRO A C 1
ATOM 1432 O O . PRO A 1 181 ? 5.061 2.275 25.215 1.00 95.94 181 PRO A O 1
ATOM 1435 N N . ARG A 1 182 ? 3.611 3.843 24.535 1.00 96.00 182 ARG A N 1
ATOM 1436 C CA . ARG A 1 182 ? 2.465 2.955 24.296 1.00 96.00 182 ARG A CA 1
ATOM 1437 C C . ARG A 1 182 ? 2.170 2.735 22.814 1.00 96.00 182 ARG A C 1
ATOM 1439 O O . ARG A 1 182 ? 1.184 2.084 22.491 1.00 96.00 182 ARG A O 1
ATOM 1446 N N . TRP A 1 183 ? 3.010 3.230 21.907 1.00 95.75 183 TRP A N 1
ATOM 1447 C CA . TRP A 1 183 ? 2.837 3.026 20.465 1.00 95.75 183 TRP A CA 1
ATOM 1448 C C . TRP A 1 183 ? 2.968 1.561 20.022 1.00 95.75 183 TRP A C 1
ATOM 1450 O O . TRP A 1 183 ? 2.557 1.219 18.922 1.00 95.75 183 TRP A O 1
ATOM 1460 N N . HIS A 1 184 ? 3.474 0.678 20.882 1.00 94.81 184 HIS A N 1
ATOM 1461 C CA . HIS A 1 184 ? 3.544 -0.767 20.632 1.00 94.81 184 HIS A CA 1
ATOM 1462 C C . HIS A 1 184 ? 2.610 -1.564 21.556 1.00 94.81 184 HIS A C 1
ATOM 1464 O O . HIS A 1 184 ? 2.667 -2.788 21.602 1.00 94.81 184 HIS A O 1
ATOM 1470 N N . ASP A 1 185 ? 1.736 -0.893 22.312 1.00 95.56 185 ASP A N 1
ATOM 1471 C CA . ASP A 1 185 ? 0.731 -1.551 23.148 1.00 95.56 185 ASP A CA 1
ATOM 1472 C C . ASP A 1 185 ? -0.467 -1.952 22.272 1.00 95.56 185 ASP A C 1
ATOM 1474 O O . ASP A 1 185 ? -1.343 -1.138 21.968 1.00 95.56 185 ASP A O 1
ATOM 1478 N N . HIS A 1 186 ? -0.494 -3.221 21.851 1.00 94.50 186 HIS A N 1
ATOM 1479 C CA . HIS A 1 186 ? -1.541 -3.770 20.978 1.00 94.50 186 HIS A CA 1
ATOM 1480 C C . HIS A 1 186 ? -2.942 -3.590 21.571 1.00 94.50 186 HIS A C 1
ATOM 1482 O O . HIS A 1 186 ? -3.888 -3.286 20.844 1.00 94.50 186 HIS A O 1
ATOM 1488 N N . THR A 1 187 ? -3.087 -3.756 22.887 1.00 95.44 187 THR A N 1
ATOM 1489 C CA . THR A 1 187 ? -4.377 -3.616 23.569 1.00 95.44 187 THR A CA 1
ATOM 1490 C C . THR A 1 187 ? -4.840 -2.165 23.542 1.00 95.44 187 THR A C 1
ATOM 1492 O O . THR A 1 187 ? -6.000 -1.895 23.233 1.00 95.44 187 THR A O 1
ATOM 1495 N N . ALA A 1 188 ? -3.934 -1.222 23.813 1.00 94.94 188 ALA A N 1
ATOM 1496 C CA . ALA A 1 188 ? -4.251 0.201 23.753 1.00 94.94 188 ALA A CA 1
ATOM 1497 C C . ALA A 1 188 ? -4.635 0.646 22.343 1.00 94.94 188 ALA A C 1
ATOM 1499 O O . ALA A 1 188 ? -5.645 1.324 22.174 1.00 94.94 188 ALA A O 1
ATOM 1500 N N . LEU A 1 189 ? -3.863 0.240 21.332 1.00 94.38 189 LEU A N 1
ATOM 1501 C CA . LEU A 1 189 ? -4.139 0.591 19.941 1.00 94.38 189 LEU A CA 1
ATOM 1502 C C . LEU A 1 189 ? -5.468 0.008 19.459 1.00 94.38 189 LEU A C 1
ATOM 1504 O O . LEU A 1 189 ? -6.254 0.730 18.852 1.00 94.38 189 LEU A O 1
ATOM 1508 N N . ARG A 1 190 ? -5.777 -1.252 19.798 1.00 95.12 190 ARG A N 1
ATOM 1509 C CA . ARG A 1 190 ? -7.088 -1.849 19.489 1.00 95.12 190 ARG A CA 1
ATOM 1510 C C . ARG A 1 190 ? -8.238 -1.113 20.164 1.00 95.12 190 ARG A C 1
ATOM 1512 O O . ARG A 1 190 ? -9.285 -0.960 19.554 1.00 95.12 190 ARG A O 1
ATOM 1519 N N . ALA A 1 191 ? -8.060 -0.609 21.384 1.00 94.38 191 ALA A N 1
ATOM 1520 C CA . ALA A 1 191 ? -9.107 0.174 22.036 1.00 94.38 191 ALA A CA 1
ATOM 1521 C C . ALA A 1 191 ? -9.405 1.492 21.290 1.00 94.38 191 ALA A C 1
ATOM 1523 O O . ALA A 1 191 ? -10.556 1.927 21.250 1.00 94.38 191 ALA A O 1
ATOM 1524 N N . LEU A 1 192 ? -8.395 2.114 20.667 1.00 94.69 192 LEU A N 1
ATOM 1525 C CA . LEU A 1 192 ? -8.568 3.384 19.958 1.00 94.69 192 LEU A CA 1
ATOM 1526 C C . LEU A 1 192 ? -9.415 3.274 18.691 1.00 94.69 192 LEU A C 1
ATOM 1528 O O . LEU A 1 192 ? -10.104 4.242 18.372 1.00 94.69 192 LEU A O 1
ATOM 1532 N N . ILE A 1 193 ? -9.408 2.137 17.984 1.00 92.81 193 ILE A N 1
ATOM 1533 C CA . ILE A 1 193 ? -10.087 2.008 16.678 1.00 92.81 193 ILE A CA 1
ATOM 1534 C C . ILE A 1 193 ? -11.610 2.212 16.766 1.00 92.81 193 ILE A C 1
ATOM 1536 O O . ILE A 1 193 ? -12.269 2.491 15.763 1.00 92.81 193 ILE A O 1
ATOM 1540 N N . HIS A 1 194 ? -12.179 2.108 17.970 1.00 90.56 194 HIS A N 1
ATOM 1541 C CA . HIS A 1 194 ? -13.595 2.359 18.247 1.00 90.56 194 HIS A CA 1
ATOM 1542 C C . HIS A 1 194 ? -13.909 3.821 18.604 1.00 90.56 194 HIS A C 1
ATOM 1544 O O . HIS A 1 194 ? -15.077 4.164 18.766 1.00 90.56 194 HIS A O 1
ATOM 1550 N N . SER A 1 195 ? -12.899 4.684 18.720 1.00 94.19 195 SER A N 1
ATOM 1551 C CA . SER A 1 195 ? -13.079 6.110 19.007 1.00 94.19 195 SER A CA 1
ATOM 1552 C C . SER A 1 195 ? -13.260 6.933 17.731 1.00 94.19 195 SER A C 1
ATOM 1554 O O . SER A 1 195 ? -12.771 6.565 16.659 1.00 94.19 195 SER A O 1
ATOM 1556 N N . ASP A 1 196 ? -13.947 8.068 17.843 1.00 94.94 196 ASP A N 1
ATOM 1557 C CA . ASP A 1 196 ? -14.078 9.024 16.736 1.00 94.94 196 ASP A CA 1
ATOM 1558 C C . ASP A 1 196 ? -12.767 9.771 16.488 1.00 94.94 196 ASP A C 1
ATOM 1560 O O . ASP A 1 196 ? -12.390 9.977 15.341 1.00 94.94 196 ASP A O 1
ATOM 1564 N N . ALA A 1 197 ? -12.001 10.043 17.550 1.00 96.75 197 ALA A N 1
ATOM 1565 C CA . ALA A 1 197 ? -10.683 10.666 17.454 1.00 96.75 197 ALA A CA 1
ATOM 1566 C C . ALA A 1 197 ? -9.700 9.846 16.597 1.00 96.75 197 ALA A C 1
ATOM 1568 O O . ALA A 1 197 ? -8.838 10.409 15.926 1.00 96.75 197 ALA A O 1
ATOM 1569 N N . TYR A 1 198 ? -9.832 8.515 16.591 1.00 97.00 198 TYR A N 1
ATOM 1570 C CA . TYR A 1 198 ? -9.049 7.657 15.703 1.00 97.00 198 TYR A CA 1
ATOM 1571 C C . TYR A 1 198 ? -9.444 7.822 14.235 1.00 97.00 198 TYR A C 1
ATOM 1573 O O . TYR A 1 198 ? -8.566 7.893 13.381 1.00 97.00 198 TYR A O 1
ATOM 1581 N N . LEU A 1 199 ? -10.742 7.942 13.938 1.00 95.81 199 LEU A N 1
ATOM 1582 C CA . LEU A 1 199 ? -11.207 8.225 12.577 1.00 95.81 199 LEU A CA 1
ATOM 1583 C C . LEU A 1 199 ? -10.760 9.621 12.124 1.00 95.81 199 LEU A C 1
ATOM 1585 O O . LEU A 1 199 ? -10.272 9.764 11.010 1.00 95.81 199 LEU A O 1
ATOM 1589 N N . ASP A 1 200 ? -10.824 10.619 13.012 1.00 96.44 200 ASP A N 1
ATOM 1590 C CA . ASP A 1 200 ? -10.301 11.963 12.742 1.00 96.44 200 ASP A CA 1
ATOM 1591 C C . ASP A 1 200 ? -8.796 11.931 12.408 1.00 96.44 200 ASP A C 1
ATOM 1593 O O . ASP A 1 200 ? -8.350 12.621 11.493 1.00 96.44 200 ASP A O 1
ATOM 1597 N N . TRP A 1 201 ? -8.007 11.106 13.111 1.00 97.19 201 TRP A N 1
ATOM 1598 C CA . TRP A 1 201 ? -6.585 10.913 12.803 1.00 97.19 201 TRP A CA 1
ATOM 1599 C C . TRP A 1 201 ? -6.359 10.237 11.442 1.00 97.19 201 TRP A C 1
ATOM 1601 O O . TRP A 1 201 ? -5.447 10.635 10.719 1.00 97.19 201 TRP A O 1
ATOM 1611 N N . LEU A 1 202 ? -7.185 9.255 11.064 1.00 96.94 202 LEU A N 1
ATOM 1612 C CA . LEU A 1 202 ? -7.087 8.613 9.748 1.00 96.94 202 LEU A CA 1
ATOM 1613 C C . LEU A 1 202 ? -7.387 9.585 8.598 1.00 96.94 202 LEU A C 1
ATOM 1615 O O . LEU A 1 202 ? -6.756 9.492 7.545 1.00 96.94 202 LEU A O 1
ATOM 1619 N N . ASP A 1 203 ? -8.331 10.505 8.790 1.00 95.62 203 ASP A N 1
ATOM 1620 C CA . ASP A 1 203 ? -8.720 11.501 7.784 1.00 95.62 203 ASP A CA 1
ATOM 1621 C C . ASP A 1 203 ? -7.698 12.652 7.663 1.00 95.62 203 ASP A C 1
ATOM 1623 O O . ASP A 1 203 ? -7.643 13.354 6.644 1.00 95.62 203 ASP A O 1
ATOM 1627 N N . ALA A 1 204 ? -6.863 12.848 8.687 1.00 94.94 204 ALA A N 1
ATOM 1628 C CA . ALA A 1 204 ? -5.946 13.973 8.782 1.00 94.94 204 ALA A CA 1
ATOM 1629 C C . ALA A 1 204 ? -4.751 13.902 7.809 1.00 94.94 204 ALA A C 1
ATOM 1631 O O . ALA A 1 204 ? -4.256 12.846 7.400 1.00 94.94 204 ALA A O 1
ATOM 1632 N N . ALA A 1 205 ? -4.245 15.090 7.473 1.00 93.06 205 ALA A N 1
ATOM 1633 C CA . ALA A 1 205 ? -2.953 15.267 6.822 1.00 93.06 205 ALA A CA 1
ATOM 1634 C C . ALA A 1 205 ? -1.803 14.774 7.737 1.00 93.06 205 ALA A C 1
ATOM 1636 O O . ALA A 1 205 ? -1.953 14.780 8.960 1.00 93.06 205 ALA A O 1
ATOM 1637 N N . PRO A 1 206 ? -0.638 14.386 7.183 1.00 94.19 206 PRO A N 1
ATOM 1638 C CA . PRO A 1 206 ? -0.255 14.504 5.773 1.00 94.19 206 PRO A CA 1
ATOM 1639 C C . PRO A 1 206 ? -0.600 13.282 4.910 1.00 94.19 206 PRO A C 1
ATOM 1641 O O . PRO A 1 206 ? -0.457 13.353 3.694 1.00 94.19 206 PRO A O 1
ATOM 1644 N N . LEU A 1 207 ? -1.030 12.166 5.508 1.00 94.12 207 LEU A N 1
ATOM 1645 C CA . LEU A 1 207 ? -1.114 10.888 4.790 1.00 94.12 207 LEU A CA 1
ATOM 1646 C C . LEU A 1 207 ? -2.518 10.501 4.326 1.00 94.12 207 LEU A C 1
ATOM 1648 O O . LEU A 1 207 ? -2.609 9.655 3.435 1.00 94.12 207 LEU A O 1
ATOM 1652 N N . HIS A 1 208 ? -3.576 11.091 4.901 1.00 94.38 208 HIS A N 1
ATOM 1653 C CA . HIS A 1 208 ? -4.975 10.771 4.585 1.00 94.38 208 HIS A CA 1
ATOM 1654 C C . HIS A 1 208 ? -5.217 9.249 4.544 1.00 94.38 208 HIS A C 1
ATOM 1656 O O . HIS A 1 208 ? -5.656 8.683 3.541 1.00 94.38 208 HIS A O 1
ATOM 1662 N N . LEU A 1 209 ? -4.862 8.575 5.641 1.00 97.25 209 LEU A N 1
ATOM 1663 C CA . LEU A 1 209 ? -4.838 7.116 5.774 1.00 97.25 209 LEU A CA 1
ATOM 1664 C C . LEU A 1 209 ? -6.196 6.468 5.483 1.00 97.25 209 LEU A C 1
ATOM 1666 O O . LEU A 1 209 ? -6.229 5.391 4.897 1.00 97.25 209 LEU A O 1
ATOM 1670 N N . ALA A 1 210 ? -7.302 7.131 5.827 1.00 96.19 210 ALA A N 1
ATOM 1671 C CA . ALA A 1 210 ? -8.650 6.680 5.483 1.00 96.19 210 ALA A CA 1
ATOM 1672 C C . ALA A 1 210 ? -8.820 6.470 3.968 1.00 96.19 210 ALA A C 1
ATOM 1674 O O . ALA A 1 210 ? -9.277 5.415 3.533 1.00 96.19 210 ALA A O 1
ATOM 1675 N N . SER A 1 211 ? -8.363 7.439 3.166 1.00 95.25 211 SER A N 1
ATOM 1676 C CA . SER A 1 211 ? -8.394 7.362 1.701 1.00 95.25 211 SER A CA 1
ATOM 1677 C C . SER A 1 211 ? -7.526 6.217 1.184 1.00 95.25 211 SER A C 1
ATOM 1679 O O . SER A 1 211 ? -7.964 5.436 0.345 1.00 95.25 211 SER A O 1
ATOM 1681 N N . ARG A 1 212 ? -6.324 6.041 1.747 1.00 96.25 212 ARG A N 1
ATOM 1682 C CA . ARG A 1 212 ? -5.428 4.935 1.367 1.00 96.25 212 ARG A CA 1
ATOM 1683 C C . ARG A 1 212 ? -6.030 3.564 1.666 1.00 96.25 212 ARG A C 1
ATOM 1685 O O . ARG A 1 212 ? -5.933 2.672 0.832 1.00 96.25 212 ARG A O 1
ATOM 1692 N N . LEU A 1 213 ? -6.672 3.401 2.823 1.00 97.50 213 LEU A N 1
ATOM 1693 C CA . LEU A 1 213 ? -7.379 2.168 3.179 1.00 97.50 213 LEU A CA 1
ATOM 1694 C C . LEU A 1 213 ? -8.577 1.918 2.252 1.00 97.50 213 LEU A C 1
ATOM 1696 O O . LEU A 1 213 ? -8.783 0.779 1.842 1.00 97.50 213 LEU A O 1
ATOM 1700 N N . SER A 1 214 ? -9.330 2.963 1.883 1.00 96.50 214 SER A N 1
ATOM 1701 C CA . SER A 1 214 ? -10.424 2.850 0.905 1.00 96.50 214 SER A CA 1
ATOM 1702 C C . SER A 1 214 ? -9.905 2.416 -0.463 1.00 96.50 214 SER A C 1
ATOM 1704 O O . SER A 1 214 ? -10.359 1.410 -0.992 1.00 96.50 214 SER A O 1
ATOM 1706 N N . MET A 1 215 ? -8.876 3.090 -0.987 1.00 95.31 215 MET A N 1
ATOM 1707 C CA . MET A 1 215 ? -8.242 2.718 -2.256 1.00 95.31 215 MET A CA 1
ATOM 1708 C C . MET A 1 215 ? -7.747 1.270 -2.243 1.00 95.31 215 MET A C 1
ATOM 1710 O O . MET A 1 215 ? -7.879 0.563 -3.236 1.00 95.31 215 MET A O 1
ATOM 1714 N N . ALA A 1 216 ? -7.203 0.815 -1.114 1.00 96.12 216 ALA A N 1
ATOM 1715 C CA . ALA A 1 216 ? -6.722 -0.549 -0.971 1.00 96.12 216 ALA A CA 1
ATOM 1716 C C . ALA A 1 216 ? -7.852 -1.589 -1.034 1.00 96.12 216 ALA A C 1
ATOM 1718 O O . ALA A 1 216 ? -7.709 -2.615 -1.699 1.00 96.12 216 ALA A O 1
ATOM 1719 N N . LEU A 1 217 ? -8.988 -1.306 -0.393 1.00 95.81 217 LEU A N 1
ATOM 1720 C CA . LEU A 1 217 ? -10.195 -2.124 -0.501 1.00 95.81 217 LEU A CA 1
ATOM 1721 C C . LEU A 1 217 ? -10.739 -2.146 -1.936 1.00 95.81 217 LEU A C 1
ATOM 1723 O O . LEU A 1 217 ? -11.012 -3.222 -2.469 1.00 95.81 217 LEU A O 1
ATOM 1727 N N . GLU A 1 218 ? -10.872 -0.972 -2.553 1.00 94.50 218 GLU A N 1
ATOM 1728 C CA . GLU A 1 218 ? -11.392 -0.795 -3.913 1.00 94.50 218 GLU A CA 1
ATOM 1729 C C . GLU A 1 218 ? -10.539 -1.549 -4.942 1.00 94.50 218 GLU A C 1
ATOM 1731 O O . GLU A 1 218 ? -11.073 -2.244 -5.810 1.00 94.50 218 GLU A O 1
ATOM 1736 N N . GLU A 1 219 ? -9.212 -1.472 -4.818 1.00 93.00 219 GLU A N 1
ATOM 1737 C CA . GLU A 1 219 ? -8.280 -2.184 -5.691 1.00 93.00 219 GLU A CA 1
ATOM 1738 C C . GLU A 1 219 ? -8.441 -3.702 -5.559 1.00 93.00 219 GLU A C 1
ATOM 1740 O O . GLU A 1 219 ? -8.615 -4.386 -6.565 1.00 93.00 219 GLU A O 1
ATOM 1745 N N . MET A 1 220 ? -8.484 -4.234 -4.331 1.00 93.06 220 MET A N 1
ATOM 1746 C CA . MET A 1 220 ? -8.655 -5.677 -4.099 1.00 93.06 220 MET A CA 1
ATOM 1747 C C . MET A 1 220 ? -10.030 -6.210 -4.513 1.00 93.06 220 MET A C 1
ATOM 1749 O O . MET A 1 220 ? -10.178 -7.409 -4.757 1.00 93.06 220 MET A O 1
ATOM 1753 N N . ALA A 1 221 ? -11.034 -5.338 -4.596 1.00 91.81 221 ALA A N 1
ATOM 1754 C CA . ALA A 1 221 ? -12.364 -5.673 -5.086 1.00 91.81 221 ALA A CA 1
ATOM 1755 C C . ALA A 1 221 ? -12.491 -5.608 -6.616 1.00 91.81 221 ALA A C 1
ATOM 1757 O O . ALA A 1 221 ? -13.470 -6.106 -7.169 1.00 91.81 221 ALA A O 1
ATOM 1758 N N . THR A 1 222 ? -11.518 -5.015 -7.308 1.00 89.94 222 THR A N 1
ATOM 1759 C CA . THR A 1 222 ? -11.574 -4.800 -8.756 1.00 89.94 222 THR A CA 1
ATOM 1760 C C . THR A 1 222 ? -10.833 -5.916 -9.504 1.00 89.94 222 THR A C 1
ATOM 1762 O O . THR A 1 222 ? -9.709 -6.260 -9.131 1.00 89.94 222 THR A O 1
ATOM 1765 N N . PRO A 1 223 ? -11.404 -6.493 -10.584 1.00 87.94 223 PRO A N 1
ATOM 1766 C CA . PRO A 1 223 ? -10.702 -7.483 -11.399 1.00 87.94 223 PRO A CA 1
ATOM 1767 C C . PRO A 1 223 ? -9.315 -6.998 -11.864 1.00 87.94 223 PRO A C 1
ATOM 1769 O O . PRO A 1 223 ? -9.189 -5.843 -12.278 1.00 87.94 223 PRO A O 1
ATOM 1772 N N . PRO A 1 224 ? -8.280 -7.864 -11.844 1.00 88.00 224 PRO A N 1
ATOM 1773 C CA . PRO A 1 224 ? -8.333 -9.315 -11.600 1.00 88.00 224 PRO A CA 1
ATOM 1774 C C . PRO A 1 224 ? -8.136 -9.743 -10.128 1.00 88.00 224 PRO A C 1
ATOM 1776 O O . PRO A 1 224 ? -8.064 -10.939 -9.839 1.00 88.00 224 PRO A O 1
ATOM 1779 N N . TRP A 1 225 ? -8.038 -8.806 -9.180 1.00 90.50 225 TRP A N 1
ATOM 1780 C CA . TRP A 1 225 ? -7.623 -9.103 -7.804 1.00 90.50 225 TRP A CA 1
ATOM 1781 C C . TRP A 1 225 ? -8.484 -10.125 -7.057 1.00 90.50 225 TRP A C 1
ATOM 1783 O O . TRP A 1 225 ? -7.893 -11.014 -6.442 1.00 90.50 225 TRP A O 1
ATOM 1793 N N . PRO A 1 226 ? -9.830 -10.107 -7.130 1.00 91.44 226 PRO A N 1
ATOM 1794 C CA . PRO A 1 226 ? -10.643 -11.109 -6.446 1.00 91.44 226 PRO A CA 1
ATOM 1795 C C . PRO A 1 226 ? -10.262 -12.549 -6.814 1.00 91.44 226 PRO A C 1
ATOM 1797 O O . PRO A 1 226 ? -10.203 -13.419 -5.946 1.00 91.44 226 PRO A O 1
ATOM 1800 N N . GLU A 1 227 ? -9.951 -12.813 -8.085 1.00 89.69 227 GLU A N 1
ATOM 1801 C CA . GLU A 1 227 ? -9.532 -14.139 -8.550 1.00 89.69 227 GLU A CA 1
ATOM 1802 C C . GLU A 1 227 ? -8.139 -14.503 -8.033 1.00 89.69 227 GLU A C 1
ATOM 1804 O O . GLU A 1 227 ? -7.946 -15.602 -7.507 1.00 89.69 227 GLU A O 1
ATOM 1809 N N . HIS A 1 228 ? -7.187 -13.568 -8.109 1.00 90.12 228 HIS A N 1
ATOM 1810 C CA . HIS A 1 228 ? -5.834 -13.764 -7.585 1.00 90.12 228 HIS A CA 1
ATOM 1811 C C . HIS A 1 228 ? -5.837 -14.035 -6.075 1.00 90.12 228 HIS A C 1
ATOM 1813 O O . HIS A 1 228 ? -5.129 -14.922 -5.601 1.00 90.12 228 HIS A O 1
ATOM 1819 N N . LEU A 1 229 ? -6.667 -13.317 -5.317 1.00 91.69 229 LEU A N 1
ATOM 1820 C CA . LEU A 1 229 ? -6.788 -13.478 -3.870 1.00 91.69 229 LEU A CA 1
ATOM 1821 C C . LEU A 1 229 ? -7.388 -14.839 -3.497 1.00 91.69 229 LEU A C 1
ATOM 1823 O O . LEU A 1 229 ? -6.860 -15.513 -2.611 1.00 91.69 229 LEU A O 1
ATOM 1827 N N . ARG A 1 230 ? -8.442 -15.284 -4.198 1.00 91.44 230 ARG A N 1
ATOM 1828 C CA . ARG A 1 230 ? -9.002 -16.636 -4.009 1.00 91.44 230 ARG A CA 1
ATOM 1829 C C . ARG A 1 230 ? -7.975 -17.714 -4.344 1.00 91.44 230 ARG A C 1
ATOM 1831 O O . ARG A 1 230 ? -7.844 -18.676 -3.592 1.00 91.44 230 ARG A O 1
ATOM 1838 N N . ALA A 1 231 ? -7.227 -17.549 -5.438 1.00 90.50 231 ALA A N 1
ATOM 1839 C CA . ALA A 1 231 ? -6.171 -18.481 -5.832 1.00 90.50 231 ALA A CA 1
ATOM 1840 C C . ALA A 1 231 ? -5.026 -18.544 -4.803 1.00 90.50 231 ALA A C 1
ATOM 1842 O O . ALA A 1 231 ? -4.461 -19.613 -4.582 1.00 90.50 231 ALA A O 1
ATOM 1843 N N . ALA A 1 232 ? -4.733 -17.428 -4.130 1.00 89.19 232 ALA A N 1
ATOM 1844 C CA . ALA A 1 232 ? -3.788 -17.356 -3.015 1.00 89.19 232 ALA A CA 1
ATOM 1845 C C . ALA A 1 232 ? -4.342 -17.925 -1.688 1.00 89.19 232 ALA A C 1
ATOM 1847 O O . ALA A 1 232 ? -3.615 -17.994 -0.700 1.00 89.19 232 ALA A O 1
ATOM 1848 N N . GLY A 1 233 ? -5.608 -18.361 -1.654 1.00 90.69 233 GLY A N 1
ATOM 1849 C CA . GLY A 1 233 ? -6.241 -18.975 -0.484 1.00 90.69 233 GLY A CA 1
ATOM 1850 C C . GLY A 1 233 ? -6.899 -17.989 0.484 1.00 90.69 233 GLY A C 1
ATOM 1851 O O . GLY A 1 233 ? -7.335 -18.400 1.562 1.00 90.69 233 GLY A O 1
ATOM 1852 N N . TYR A 1 234 ? -7.004 -16.708 0.123 1.00 92.88 234 TYR A N 1
ATOM 1853 C CA . TYR A 1 234 ? -7.691 -15.718 0.947 1.00 92.88 234 TYR A CA 1
ATOM 1854 C C . TYR A 1 234 ? -9.214 -15.851 0.855 1.00 92.88 234 TYR A C 1
ATOM 1856 O O . TYR A 1 234 ? -9.780 -16.301 -0.145 1.00 92.88 234 TYR A O 1
ATOM 1864 N N . GLN A 1 235 ? -9.902 -15.439 1.921 1.00 92.25 235 GLN A N 1
ATOM 1865 C CA . GLN A 1 235 ? -11.358 -15.503 1.988 1.00 92.25 235 GLN A CA 1
ATOM 1866 C C . GLN A 1 235 ? -11.982 -14.355 1.191 1.00 92.25 235 GLN A C 1
ATOM 1868 O O . GLN A 1 235 ? -12.131 -13.252 1.706 1.00 92.25 235 GLN A O 1
ATOM 1873 N N . VAL A 1 236 ? -12.382 -14.620 -0.053 1.00 90.88 236 VAL A N 1
ATOM 1874 C CA . VAL A 1 236 ? -13.115 -13.661 -0.894 1.00 90.88 236 VAL A CA 1
ATOM 1875 C C . VAL A 1 236 ? -14.405 -14.304 -1.402 1.00 90.88 236 VAL A C 1
ATOM 1877 O O . VAL A 1 236 ? -14.372 -15.284 -2.151 1.00 90.88 236 VAL A O 1
ATOM 1880 N N . ARG A 1 237 ? -15.547 -13.762 -0.976 1.00 87.62 237 ARG A N 1
ATOM 1881 C CA . ARG A 1 237 ? -16.910 -14.158 -1.375 1.00 87.62 237 ARG A CA 1
ATOM 1882 C C . ARG A 1 237 ? -17.519 -13.095 -2.294 1.00 87.62 237 ARG A C 1
ATOM 1884 O O . ARG A 1 237 ? -17.018 -11.977 -2.308 1.00 87.62 237 ARG A O 1
ATOM 1891 N N . GLY A 1 238 ? -18.581 -13.439 -3.018 1.00 74.94 238 GLY A N 1
ATOM 1892 C CA . GLY A 1 238 ? -19.215 -12.568 -4.021 1.00 74.94 238 GLY A CA 1
ATOM 1893 C C . GLY A 1 238 ? -18.679 -12.808 -5.437 1.00 74.94 238 GLY A C 1
ATOM 1894 O O . GLY A 1 238 ? -17.654 -13.480 -5.577 1.00 74.94 238 GLY A O 1
ATOM 1895 N N . GLU A 1 239 ? -19.381 -12.311 -6.459 1.00 57.75 239 GLU A N 1
ATOM 1896 C CA . GLU A 1 239 ? -19.067 -12.440 -7.900 1.00 57.75 239 GLU A CA 1
ATOM 1897 C C . GLU A 1 239 ? -18.864 -11.074 -8.557 1.00 57.75 239 GLU A C 1
ATOM 1899 O O . GLU A 1 239 ? -19.724 -10.186 -8.353 1.00 57.75 239 GLU A O 1
#

Secondary structure (DSSP, 8-state):
-HHHHHHHHHHHTT-HHHHHHHHHSHHHHGGGG-STTHHHHHHHHHHHHHHHHHH-TTS-HHHHHHHHHHHHHSS-HHHHHHHHHHHHHHHHT-TT--HHHHHGGGSSHHHHHHHHHHTT-EEE-SS------HHHHHHHHTTS---SS-HHHHHTGGGGS-HHHHHHHHHHTT--SS-GGGTT-HHHHHHHTTSHHHHHHHHSTTT-HHHHHHHHHHHHHSTTHHHHHHHTT-EEE--

Radius of gyration: 20.18 Å; chains: 1; bounding box: 52×34×60 Å

Foldseek 3Di:
DVVLVVLLVCVVVVNLVSLLVCLLPVVVNVVSQPDPCSLVSNLVSLVSNCVVCVVPVPRDLSSVLSSLVSQLQPDFLVSVLVSLVVNLVSLVPDPPRDLVNSLCSCLALSNLVVLLQVVVKEFAPAPDQFAQDPVVVVCVLVVNDDGRIDLLSSLLSLQSDDPVSLLSVCVQLVPDQDDPVCSNVSVSSSVCSSDVVSVVSCCDDDPVNRRSSRVSSNSCSDPPNLVSCVVVVTHYHHD

Sequence (239 aa):
MQTLEYMRDALSRGDREAAIEVMREPQRYRALFKDPQGSERYLALAQQVADDAQQHPCMDRTSQLNAYAALTGGLDLARSIHYLSLSARLIEQDPAASDQDKLEPWLHPHALMHGYFEAGGGLALDGEVPGLDRAGIEAWRRGQRPLAYQPELLLAFPLHMDDPQRERLFRVTGFTLLPAPRWHDHTALRALIHSDAYLDWLDAAPLHLASRLSMALEEMATPPWPEHLRAAGYQVRGE